Protein AF-K1S046-F1 (afdb_monomer)

pLDDT: mean 81.04, std 13.72, range [31.5, 96.44]

Sequence (302 aa):
MGALSRYSDVVLNLLVAVAISLVVNFSYLLLVLVEQSSEASSSGSSGREQRVWERRDEGRLAVHADGYGYLVYAGGDSVYVPPQNLRWLGLEDGDRIRADIRPSRRSGGHPVLKEVRTRNGEEFDYSRLYNRPSQWTELLLQLLFYLFMSFVLLTILTDSHRRYSMRRYIRSCLWSCVAAVVLYCVAPVTEWHSGRVVLNFMGGRMFDYMLLLKCSFALVVSLLYSRLYVLISQRQLVEVENERLKNENLTTRYNMLVGQINPHFFFNSLNSLAMLVREKHDQKALTYIDQLSYTFRYIIQN

Foldseek 3Di:
DVVVVVVVLLVVLLVVLLVLLCVLCVVVVVVVVVVVVVVVVVVDDDDDDQPFDQDPFKFFWAADPVQWIWGQGPVRAIATEGSCNCVLLVPDHGKTWGFTWAQDPDDPDHIYGDGTQDIPRHGRDCCVSAVAPDSVVVSVLSSVLSSVLSSVLLVLLVVCQVPPDPVSNVVSLVVSVVSLVVSQQQRFDQAPNRSDTDGCVPHPCVDDPSSVVSSVSSSVSSNVVSVVVNVVVVVVVVVVVVVVVVVVVVVVVVVVVVVVVPVVVVVVLVVVLVVCVVVVVVVVSVVSVVVVVVVVVVVVVD

Structure (mmCIF, N/CA/C/O backbone):
data_AF-K1S046-F1
#
_entry.id   AF-K1S046-F1
#
loop_
_atom_site.group_PDB
_atom_site.id
_atom_site.type_symbol
_atom_site.label_atom_id
_atom_site.label_alt_id
_atom_site.label_comp_id
_atom_site.label_asym_id
_atom_site.label_entity_id
_atom_site.label_seq_id
_atom_site.pdbx_PDB_ins_code
_atom_site.Cartn_x
_atom_site.Cartn_y
_atom_site.Cartn_z
_atom_site.occupancy
_atom_site.B_iso_or_equiv
_atom_site.auth_seq_id
_atom_site.auth_comp_id
_atom_site.auth_asym_id
_atom_site.auth_atom_id
_atom_site.pdbx_PDB_model_num
ATOM 1 N N . MET A 1 1 ? -27.726 1.961 9.218 1.00 46.91 1 MET A N 1
ATOM 2 C CA . MET A 1 1 ? -26.371 2.025 9.826 1.00 46.91 1 MET A CA 1
ATOM 3 C C . MET A 1 1 ? -25.278 1.294 9.030 1.00 46.91 1 MET A C 1
ATOM 5 O O . MET A 1 1 ? -24.183 1.828 8.949 1.00 46.91 1 MET A O 1
ATOM 9 N N . GLY A 1 2 ? -25.527 0.143 8.383 1.00 53.38 2 GLY A N 1
ATOM 10 C CA . GLY A 1 2 ? -24.467 -0.612 7.674 1.00 53.38 2 GLY A CA 1
ATOM 11 C C . GLY A 1 2 ? -23.850 0.043 6.420 1.00 53.38 2 GLY A C 1
ATOM 12 O O . GLY A 1 2 ? -22.707 -0.256 6.081 1.00 53.38 2 GLY A O 1
ATOM 13 N N . ALA A 1 3 ? -24.567 0.946 5.738 1.00 52.59 3 ALA A N 1
ATOM 14 C CA . ALA A 1 3 ? -24.038 1.661 4.570 1.00 52.59 3 ALA A CA 1
ATOM 15 C C . ALA A 1 3 ? -23.038 2.766 4.960 1.00 52.59 3 ALA A C 1
ATOM 17 O O . ALA A 1 3 ? -21.976 2.846 4.355 1.00 52.59 3 ALA A O 1
ATOM 18 N N . LEU A 1 4 ? -23.312 3.551 6.013 1.00 58.59 4 LEU A N 1
ATOM 19 C CA . LEU A 1 4 ? -22.388 4.591 6.496 1.00 58.59 4 LEU A CA 1
ATOM 20 C C . LEU A 1 4 ? -21.046 4.013 6.973 1.00 58.59 4 LEU A C 1
ATOM 22 O O . LEU A 1 4 ? -19.999 4.576 6.668 1.00 58.59 4 LEU A O 1
ATOM 26 N N . SER A 1 5 ? -21.061 2.856 7.645 1.00 68.38 5 SER A N 1
ATOM 27 C CA . SER A 1 5 ? -19.826 2.158 8.038 1.00 68.38 5 SER A CA 1
ATOM 28 C C . SER A 1 5 ? -19.007 1.703 6.820 1.00 68.38 5 SER A C 1
ATOM 30 O O . SER A 1 5 ? -17.794 1.873 6.821 1.00 68.38 5 SER A O 1
ATOM 32 N N . ARG A 1 6 ? -19.648 1.216 5.740 1.00 69.44 6 ARG A N 1
ATOM 33 C CA . ARG A 1 6 ? -18.946 0.864 4.484 1.00 69.44 6 ARG A CA 1
ATOM 34 C C . ARG A 1 6 ? -18.198 2.047 3.885 1.00 69.44 6 ARG A C 1
ATOM 36 O O . ARG A 1 6 ? -17.060 1.873 3.470 1.00 69.44 6 ARG A O 1
ATOM 43 N N . TYR A 1 7 ? -18.826 3.217 3.834 1.00 78.00 7 TYR A N 1
ATOM 44 C CA . TYR A 1 7 ? -18.174 4.404 3.287 1.00 78.00 7 TYR A CA 1
ATOM 45 C C . TYR A 1 7 ? -16.990 4.848 4.149 1.00 78.00 7 TYR A C 1
ATOM 47 O O . TYR A 1 7 ? -15.934 5.155 3.605 1.00 78.00 7 TYR A O 1
ATOM 55 N N . SER A 1 8 ? -17.129 4.808 5.478 1.00 82.94 8 SER A N 1
ATOM 56 C CA . SER A 1 8 ? -16.039 5.157 6.395 1.00 82.94 8 SER A CA 1
ATOM 57 C C . SER A 1 8 ? -14.825 4.235 6.237 1.00 82.94 8 SER A C 1
ATOM 59 O O . SER A 1 8 ? -13.707 4.734 6.132 1.00 82.94 8 SER A O 1
ATOM 61 N N . ASP A 1 9 ? -15.041 2.920 6.132 1.00 84.06 9 ASP A N 1
ATOM 62 C CA . ASP A 1 9 ? -13.968 1.937 5.937 1.00 84.06 9 ASP A CA 1
ATOM 63 C C . ASP A 1 9 ? -13.229 2.153 4.603 1.00 84.06 9 ASP A C 1
ATOM 65 O O . ASP A 1 9 ? -12.002 2.111 4.544 1.00 84.06 9 ASP A O 1
ATOM 69 N N . VAL A 1 10 ? -13.971 2.416 3.520 1.00 89.00 10 VAL A N 1
ATOM 70 C CA . VAL A 1 10 ? -13.392 2.642 2.184 1.00 89.00 10 VAL A CA 1
ATOM 71 C C . VAL A 1 10 ? -12.570 3.928 2.146 1.00 89.00 10 VAL A C 1
ATOM 73 O O . VAL A 1 10 ? -11.468 3.927 1.601 1.00 89.00 10 VAL A O 1
ATOM 76 N N . VAL A 1 11 ? -13.075 5.011 2.742 1.00 91.44 11 VAL A N 1
ATOM 77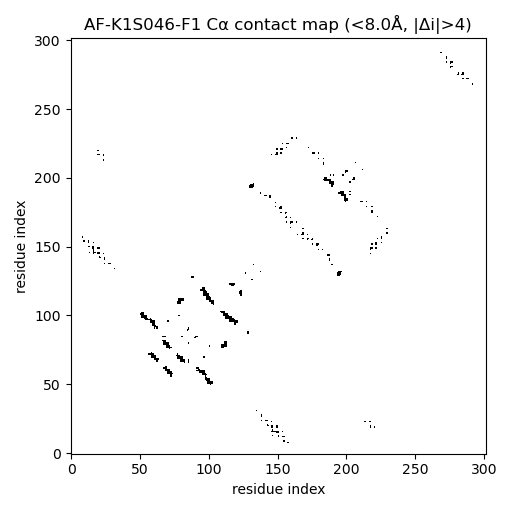 C CA . VAL A 1 11 ? -12.347 6.287 2.830 1.00 91.44 11 VAL A CA 1
ATOM 78 C C . VAL A 1 11 ? -11.075 6.121 3.657 1.00 91.44 11 VAL A C 1
ATOM 80 O O . VAL A 1 11 ? -10.013 6.581 3.245 1.00 91.44 11 VAL A O 1
ATOM 83 N N . LEU A 1 12 ? -11.154 5.417 4.787 1.00 90.94 12 LEU A N 1
ATOM 84 C CA . LEU A 1 12 ? -9.996 5.147 5.631 1.00 90.94 12 LEU A CA 1
ATOM 85 C C . LEU A 1 12 ? -8.941 4.315 4.884 1.00 90.94 12 LEU A C 1
ATOM 87 O O . LEU A 1 12 ? -7.768 4.684 4.868 1.00 90.94 12 LEU A O 1
ATOM 91 N N . ASN A 1 13 ? -9.364 3.254 4.191 1.00 93.12 13 ASN A N 1
ATOM 92 C CA . ASN A 1 13 ? -8.481 2.442 3.356 1.00 93.12 13 ASN A CA 1
ATOM 93 C C . ASN A 1 13 ? -7.831 3.265 2.238 1.00 93.12 13 ASN A C 1
ATOM 95 O O . ASN A 1 13 ? -6.647 3.083 1.964 1.00 93.12 13 ASN A O 1
ATOM 99 N N . LEU A 1 14 ? -8.572 4.183 1.611 1.00 95.00 14 LEU A N 1
ATOM 100 C CA . LEU A 1 14 ? -8.041 5.071 0.578 1.00 95.00 14 LEU A CA 1
ATOM 101 C C . LEU A 1 14 ? -6.971 6.018 1.141 1.00 95.00 14 LEU A C 1
ATOM 103 O O . LEU A 1 14 ? -5.899 6.133 0.555 1.00 95.00 14 LEU A O 1
ATOM 107 N N . LEU A 1 15 ? -7.223 6.653 2.290 1.00 95.06 15 LEU A N 1
ATOM 108 C CA . LEU A 1 15 ? -6.258 7.552 2.934 1.00 95.06 15 LEU A CA 1
ATOM 109 C C . LEU A 1 15 ? -4.969 6.819 3.327 1.00 95.06 15 LEU A C 1
ATOM 111 O O . LEU A 1 15 ? -3.868 7.308 3.074 1.00 95.06 15 LEU A O 1
ATOM 115 N N . VAL A 1 16 ? -5.098 5.622 3.900 1.00 94.75 16 VAL A N 1
ATOM 116 C CA . VAL A 1 16 ? -3.944 4.793 4.272 1.00 94.75 16 VAL A CA 1
ATOM 117 C C . VAL A 1 16 ? -3.199 4.314 3.024 1.00 94.75 16 VAL A C 1
ATOM 119 O O . VAL A 1 16 ? -1.972 4.339 3.003 1.00 94.75 16 VAL A O 1
ATOM 122 N N . ALA A 1 17 ? -3.908 3.947 1.953 1.00 96.19 17 ALA A N 1
ATOM 123 C CA . ALA A 1 17 ? -3.292 3.569 0.683 1.00 96.19 17 ALA A CA 1
ATOM 124 C C . ALA A 1 17 ? -2.497 4.720 0.042 1.00 96.19 17 ALA A C 1
ATOM 126 O O . ALA A 1 17 ? -1.394 4.492 -0.458 1.00 96.19 17 ALA A O 1
ATOM 127 N N . VAL A 1 18 ? -3.016 5.953 0.096 1.00 96.31 18 VAL A N 1
ATOM 128 C CA . VAL A 1 18 ? -2.292 7.160 -0.338 1.00 96.31 18 VAL A CA 1
ATOM 129 C C . VAL A 1 18 ? -1.012 7.336 0.480 1.00 96.31 18 VAL A C 1
ATOM 131 O O . VAL A 1 18 ? 0.059 7.514 -0.099 1.00 96.31 18 VAL A O 1
ATOM 134 N N . ALA A 1 19 ? -1.096 7.220 1.808 1.00 95.31 19 ALA A N 1
ATOM 135 C CA . ALA A 1 19 ? 0.070 7.332 2.681 1.00 95.31 19 ALA A CA 1
ATOM 136 C C . ALA A 1 19 ? 1.134 6.265 2.365 1.00 95.31 19 ALA A C 1
ATOM 138 O O . ALA A 1 19 ? 2.308 6.600 2.214 1.00 95.31 19 ALA A O 1
ATOM 139 N N . ILE A 1 20 ? 0.734 4.998 2.193 1.00 94.75 20 ILE A N 1
ATOM 140 C CA . ILE A 1 20 ? 1.656 3.913 1.823 1.00 94.75 20 ILE A CA 1
ATOM 141 C C . ILE A 1 20 ? 2.318 4.209 0.471 1.00 94.75 20 ILE A C 1
ATOM 143 O O . ILE A 1 20 ? 3.536 4.089 0.357 1.00 94.75 20 ILE A O 1
ATOM 147 N N . SER A 1 21 ? 1.547 4.634 -0.536 1.00 94.50 21 SER A N 1
ATOM 148 C CA . SER A 1 21 ? 2.079 4.942 -1.870 1.00 94.50 21 SER A CA 1
ATOM 149 C C . SER A 1 21 ? 3.127 6.060 -1.848 1.00 94.50 21 SER A C 1
ATOM 151 O O . SER A 1 21 ? 4.181 5.936 -2.479 1.00 94.50 21 SER A O 1
ATOM 153 N N . LEU A 1 22 ? 2.883 7.121 -1.074 1.00 93.56 22 LEU A N 1
ATOM 154 C CA . LEU A 1 22 ? 3.835 8.219 -0.900 1.00 93.56 22 LEU A CA 1
ATOM 155 C C . LEU A 1 22 ? 5.113 7.761 -0.193 1.00 93.56 22 LEU A C 1
ATOM 157 O O . LEU A 1 22 ? 6.207 8.082 -0.648 1.00 93.56 22 LEU A O 1
ATOM 161 N N . VAL A 1 23 ? 4.991 6.977 0.882 1.00 93.25 23 VAL A N 1
ATOM 162 C CA . VAL A 1 23 ? 6.144 6.476 1.648 1.00 93.25 23 VAL A CA 1
ATOM 163 C C . VAL A 1 23 ? 7.006 5.538 0.802 1.00 93.25 23 VAL A C 1
ATOM 165 O O . VAL A 1 23 ? 8.227 5.678 0.773 1.00 93.25 23 VAL A O 1
ATOM 168 N N . VAL A 1 24 ? 6.386 4.616 0.062 1.00 91.75 24 VAL A N 1
ATOM 169 C CA . VAL A 1 24 ? 7.089 3.665 -0.815 1.00 91.75 24 VAL A CA 1
ATOM 170 C C . VAL A 1 24 ? 7.882 4.374 -1.918 1.00 91.75 24 VAL A C 1
ATOM 172 O O . VAL A 1 24 ? 8.949 3.904 -2.321 1.00 91.75 24 VAL A O 1
ATOM 175 N N . ASN A 1 25 ? 7.377 5.506 -2.410 1.00 88.94 25 ASN A N 1
ATOM 176 C CA . ASN A 1 25 ? 8.005 6.276 -3.483 1.00 88.94 25 ASN A CA 1
ATOM 177 C C . ASN A 1 25 ? 8.748 7.522 -2.985 1.00 88.94 25 ASN A C 1
ATOM 179 O O . ASN A 1 25 ? 9.199 8.323 -3.801 1.00 88.94 25 ASN A O 1
ATOM 183 N N . PHE A 1 26 ? 8.931 7.670 -1.670 1.00 86.88 26 PHE A N 1
ATOM 184 C CA . PHE A 1 26 ? 9.510 8.865 -1.059 1.00 86.88 26 PHE A CA 1
ATOM 185 C C . PHE A 1 26 ? 10.925 9.168 -1.562 1.00 86.88 26 PHE A C 1
ATOM 187 O O . PHE A 1 26 ? 11.234 10.310 -1.883 1.00 86.88 26 PHE A O 1
ATOM 194 N N . SER A 1 27 ? 11.779 8.149 -1.695 1.00 76.75 27 SER A N 1
ATOM 195 C CA . SER A 1 27 ? 13.149 8.333 -2.192 1.00 76.75 27 SER A CA 1
ATOM 196 C C . SER A 1 27 ? 13.193 8.846 -3.633 1.00 76.75 27 SER A C 1
ATOM 198 O O . SER A 1 27 ? 14.020 9.694 -3.954 1.00 76.75 27 SER A O 1
ATOM 200 N N . TYR A 1 28 ? 12.287 8.373 -4.491 1.00 77.81 28 TYR A N 1
ATOM 201 C CA . TYR A 1 28 ? 12.196 8.816 -5.883 1.00 77.81 28 TYR A CA 1
ATOM 202 C C . TYR A 1 28 ? 11.562 10.212 -5.978 1.00 77.81 28 TYR A C 1
ATOM 204 O O . TYR A 1 28 ? 12.022 11.042 -6.754 1.00 77.81 28 TYR A O 1
ATOM 212 N N . LEU A 1 29 ? 10.559 10.505 -5.140 1.00 78.69 29 LEU A N 1
ATOM 213 C CA . LEU A 1 29 ? 9.992 11.850 -4.998 1.00 78.69 29 LEU A CA 1
ATOM 214 C C . LEU A 1 29 ? 11.060 12.866 -4.583 1.00 78.69 29 LEU A C 1
ATOM 216 O O . LEU A 1 29 ? 11.144 13.931 -5.185 1.00 78.69 29 LEU A O 1
ATOM 220 N N . LEU A 1 30 ? 11.900 12.530 -3.599 1.00 80.38 30 LEU A N 1
ATOM 221 C CA . LEU A 1 30 ? 13.015 13.384 -3.195 1.00 80.38 30 LEU A CA 1
ATOM 222 C C . LEU A 1 30 ? 14.019 13.586 -4.325 1.00 80.38 30 LEU A C 1
ATOM 224 O O . LEU A 1 30 ? 14.459 14.711 -4.525 1.00 80.38 30 LEU A O 1
ATOM 228 N N . LEU A 1 31 ? 14.369 12.527 -5.059 1.00 78.06 31 LEU A N 1
ATOM 229 C CA . LEU A 1 31 ? 15.304 12.628 -6.177 1.00 78.06 31 LEU A CA 1
ATOM 230 C C . LEU A 1 31 ? 14.791 13.618 -7.225 1.00 78.06 31 LEU A C 1
ATOM 232 O O . LEU A 1 31 ? 15.511 14.541 -7.581 1.00 78.06 31 LEU A O 1
ATOM 236 N N . VAL A 1 32 ? 13.531 13.489 -7.639 1.00 75.06 32 VAL A N 1
ATOM 237 C CA . VAL A 1 32 ? 12.942 14.377 -8.650 1.00 75.06 32 VAL A CA 1
ATOM 238 C C . VAL A 1 32 ? 12.794 15.817 -8.147 1.00 75.06 32 VAL A C 1
ATOM 240 O O . VAL A 1 32 ? 13.050 16.758 -8.894 1.00 75.06 32 VAL A O 1
ATOM 243 N N . LEU A 1 33 ? 12.446 16.014 -6.872 1.00 77.44 33 LEU A N 1
ATOM 244 C CA . LEU A 1 33 ? 12.393 17.350 -6.264 1.00 77.44 33 LEU A CA 1
ATOM 245 C C . LEU A 1 33 ? 13.779 18.005 -6.179 1.00 77.44 33 LEU A C 1
ATOM 247 O O . LEU A 1 33 ? 13.923 19.199 -6.441 1.00 77.44 33 LEU A O 1
ATOM 251 N N . VAL A 1 34 ? 14.804 17.228 -5.817 1.00 77.56 34 VAL A N 1
ATOM 252 C CA . VAL A 1 34 ? 16.191 17.704 -5.767 1.00 77.56 34 VAL A CA 1
ATOM 253 C C . VAL A 1 34 ? 16.693 18.015 -7.172 1.00 77.56 34 VAL A C 1
ATOM 255 O O . VAL A 1 34 ? 17.324 19.052 -7.357 1.00 77.56 34 VAL A O 1
ATOM 258 N N . GLU A 1 35 ? 16.379 17.185 -8.164 1.00 71.12 35 GLU A N 1
ATOM 259 C CA . GLU A 1 35 ? 16.817 17.395 -9.544 1.00 71.12 35 GLU A CA 1
ATOM 260 C C . GLU A 1 35 ? 16.252 18.703 -10.114 1.00 71.12 35 GLU A C 1
ATOM 262 O O . GLU A 1 35 ? 17.024 19.519 -10.615 1.00 71.12 35 GLU A O 1
ATOM 267 N N . GLN A 1 36 ? 14.971 19.009 -9.871 1.00 66.81 36 GLN A N 1
ATOM 268 C CA . GLN A 1 36 ? 14.386 20.318 -10.207 1.00 66.81 36 GLN A CA 1
ATOM 269 C C . GLN A 1 36 ? 15.106 21.497 -9.536 1.00 66.81 36 GLN A C 1
ATOM 271 O O . GLN A 1 36 ? 15.309 22.545 -10.150 1.00 66.81 36 GLN A O 1
ATOM 276 N N . SER A 1 37 ? 15.508 21.344 -8.270 1.00 63.91 37 SER A N 1
ATOM 277 C CA . SER A 1 37 ? 16.275 22.380 -7.564 1.00 63.91 37 SER A CA 1
ATOM 278 C C . SER A 1 37 ? 17.709 2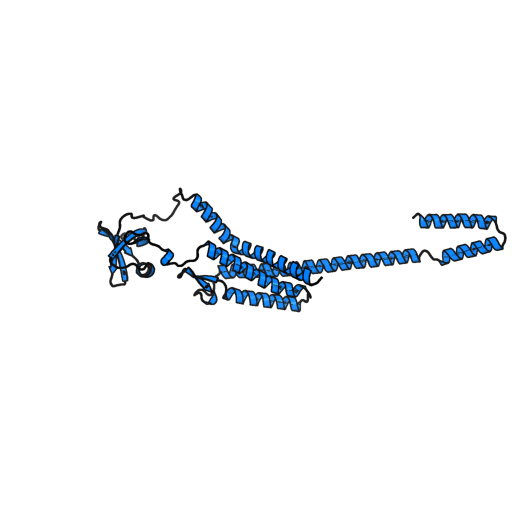2.515 -8.094 1.00 63.91 37 SER A C 1
ATOM 280 O O . SER A 1 37 ? 18.291 23.603 -8.070 1.00 63.91 37 SER A O 1
ATOM 282 N N . SER A 1 38 ? 18.266 21.417 -8.611 1.00 54.22 38 SER A N 1
ATOM 283 C CA . SER A 1 38 ? 19.600 21.371 -9.197 1.00 54.22 38 SER A CA 1
ATOM 284 C C . SER A 1 38 ? 19.631 21.962 -10.603 1.00 54.22 38 SER A C 1
ATOM 286 O O . SER A 1 38 ? 20.542 22.722 -10.889 1.00 54.22 38 SER A O 1
ATOM 288 N N . GLU A 1 39 ? 18.610 21.745 -11.438 1.00 51.38 39 GLU A N 1
ATOM 289 C CA . GLU A 1 39 ? 18.499 22.385 -12.759 1.00 51.38 39 GLU A CA 1
ATOM 290 C C . GLU A 1 39 ? 18.366 23.911 -12.639 1.00 51.38 39 GLU A C 1
ATOM 292 O O . GLU A 1 39 ? 18.944 24.662 -13.425 1.00 51.38 39 GLU A O 1
ATOM 297 N N . ALA A 1 40 ? 17.689 24.389 -11.589 1.00 49.12 40 ALA A N 1
ATOM 298 C CA . ALA A 1 40 ? 17.622 25.814 -11.267 1.00 49.12 40 ALA A CA 1
ATOM 299 C C . ALA A 1 40 ? 18.971 26.404 -10.796 1.00 49.12 40 ALA A C 1
ATOM 301 O O . ALA A 1 40 ? 19.139 27.623 -10.797 1.00 49.12 40 ALA A O 1
ATOM 302 N N . SER A 1 41 ? 19.934 25.564 -10.396 1.00 41.19 41 SER A N 1
ATOM 303 C CA . SER A 1 41 ? 21.270 25.965 -9.919 1.00 41.19 41 SER A CA 1
ATOM 304 C C . SER A 1 41 ? 22.424 25.527 -10.841 1.00 41.19 41 SER A C 1
ATOM 306 O O . SER A 1 41 ? 23.542 26.037 -10.725 1.00 41.19 41 SER A O 1
ATOM 308 N N . SER A 1 42 ? 22.168 24.669 -11.833 1.00 38.28 42 SER A N 1
ATOM 309 C CA . SER A 1 42 ? 23.132 24.178 -12.823 1.00 38.28 42 SER A CA 1
ATOM 310 C C . SER A 1 42 ? 23.343 25.133 -14.000 1.00 38.28 42 SER A C 1
ATOM 312 O O . SER A 1 42 ? 24.077 24.800 -14.928 1.00 38.28 42 SER A O 1
ATOM 314 N N . SER A 1 43 ? 22.807 26.357 -13.942 1.00 39.41 43 SER A N 1
ATOM 315 C CA . SER A 1 43 ? 23.345 27.473 -14.731 1.00 39.41 43 SER A CA 1
ATOM 316 C C . SER A 1 43 ? 24.719 27.944 -14.222 1.00 39.41 43 SER A C 1
ATOM 318 O O . SER A 1 43 ? 25.313 28.845 -14.810 1.00 39.41 43 SER A O 1
ATOM 320 N N . GLY A 1 44 ? 25.266 27.339 -13.158 1.00 38.75 44 GLY A N 1
ATOM 321 C CA . GLY A 1 44 ? 26.641 27.590 -12.736 1.00 38.75 44 GLY A CA 1
ATOM 322 C C . GLY A 1 44 ? 27.150 26.654 -11.644 1.00 38.75 44 GLY A C 1
ATOM 323 O O . GLY A 1 44 ? 27.223 27.057 -10.493 1.00 38.75 44 GLY A O 1
ATOM 324 N N . SER A 1 45 ? 27.568 25.429 -11.976 1.00 31.50 45 SER A N 1
ATOM 325 C CA . SER A 1 45 ? 28.674 24.757 -11.260 1.00 31.50 45 SER A CA 1
ATOM 326 C C . SER A 1 45 ? 29.082 23.435 -11.920 1.00 31.50 45 SER A C 1
ATOM 328 O O . SER A 1 45 ? 28.437 22.399 -11.807 1.00 31.50 45 SER A O 1
ATOM 330 N N . SER A 1 46 ? 30.226 23.476 -12.598 1.00 42.88 46 SER A N 1
ATOM 331 C CA . SER A 1 46 ? 30.954 22.330 -13.135 1.00 42.88 46 SER A CA 1
ATOM 332 C C . SER A 1 46 ? 31.665 21.571 -12.006 1.00 42.88 46 SER A C 1
ATOM 334 O O . SER A 1 46 ? 32.770 21.912 -11.587 1.00 42.88 46 SER A O 1
ATOM 336 N N . GLY A 1 47 ? 31.027 20.521 -11.491 1.00 36.00 47 GLY A N 1
ATOM 337 C CA . GLY A 1 47 ? 31.532 19.753 -10.355 1.00 36.00 47 GLY A CA 1
ATOM 338 C C . GLY A 1 47 ? 31.679 18.258 -10.626 1.00 36.00 47 GLY A C 1
ATOM 339 O O . GLY A 1 47 ? 30.815 17.484 -10.241 1.00 36.00 47 GLY A O 1
ATOM 340 N N . ARG A 1 48 ? 32.855 17.852 -11.133 1.00 37.03 48 ARG A N 1
ATOM 341 C CA . ARG A 1 48 ? 33.470 16.522 -10.903 1.00 37.03 48 ARG A CA 1
ATOM 342 C C . ARG A 1 48 ? 32.992 15.335 -11.762 1.00 37.03 48 ARG A C 1
ATOM 344 O O . ARG A 1 48 ? 32.817 14.235 -11.250 1.00 37.03 48 ARG A O 1
ATOM 351 N N . GLU A 1 49 ? 32.958 15.494 -13.085 1.00 40.84 49 GLU A N 1
ATOM 352 C CA . GLU A 1 49 ? 33.005 14.350 -14.011 1.00 40.84 49 GLU A CA 1
ATOM 353 C C . GLU A 1 49 ? 34.435 14.084 -14.509 1.00 40.84 49 GLU A C 1
ATOM 355 O O . GLU A 1 49 ? 35.207 15.002 -14.786 1.00 40.84 49 GLU A O 1
ATOM 360 N N . GLN A 1 50 ? 34.807 12.805 -14.615 1.00 45.78 50 GLN A N 1
ATOM 361 C CA . GLN A 1 50 ? 36.025 12.339 -15.290 1.00 45.78 50 GLN A CA 1
ATOM 362 C C . GLN A 1 50 ? 36.198 13.073 -16.622 1.00 45.78 50 GLN A C 1
ATOM 364 O O . GLN A 1 50 ? 35.391 12.812 -17.501 1.00 45.78 50 GLN A O 1
ATOM 369 N N . ARG A 1 51 ? 37.221 13.940 -16.747 1.00 49.41 51 ARG A N 1
ATOM 370 C CA . ARG A 1 51 ? 37.541 14.802 -17.909 1.00 49.41 51 ARG A CA 1
ATOM 371 C C . ARG A 1 51 ? 36.973 14.264 -19.229 1.00 49.41 51 ARG A C 1
ATOM 373 O O . ARG A 1 51 ? 37.654 13.551 -19.963 1.00 49.41 51 ARG A O 1
ATOM 380 N N . VAL A 1 52 ? 35.715 14.596 -19.490 1.00 56.50 52 VAL A N 1
ATOM 381 C CA . VAL A 1 52 ? 35.087 14.439 -20.791 1.00 56.50 52 VAL A CA 1
ATOM 382 C C . VAL A 1 52 ? 35.623 15.604 -21.587 1.00 56.50 52 VAL A C 1
ATOM 384 O O . VAL A 1 52 ? 35.530 16.749 -21.142 1.00 56.50 52 VAL A O 1
ATOM 387 N N . TRP A 1 53 ? 36.284 15.315 -22.696 1.00 60.41 53 TRP A N 1
ATOM 388 C CA . TRP A 1 53 ? 36.710 16.379 -23.587 1.00 60.41 53 TRP A CA 1
ATOM 389 C C . TRP A 1 53 ? 35.574 16.607 -24.567 1.00 60.41 53 TRP A C 1
ATOM 391 O O . TRP A 1 53 ? 35.283 15.743 -25.395 1.00 60.41 53 TRP A O 1
ATOM 401 N N . GLU A 1 54 ? 34.917 17.754 -24.423 1.00 63.69 54 GLU A N 1
ATOM 402 C CA . GLU A 1 54 ? 34.004 18.259 -25.437 1.00 63.69 54 GLU A CA 1
ATOM 403 C C . GLU A 1 54 ? 34.855 18.639 -26.650 1.00 63.69 54 GLU A C 1
ATOM 405 O O . GLU A 1 54 ? 35.612 19.616 -26.626 1.00 63.69 54 GLU A O 1
ATOM 410 N N . ARG A 1 55 ? 34.791 17.825 -27.705 1.00 67.94 55 ARG A N 1
ATOM 411 C CA . ARG A 1 55 ? 35.472 18.142 -28.957 1.00 67.94 55 ARG A CA 1
ATOM 412 C C . ARG A 1 55 ? 34.491 18.886 -29.850 1.00 67.94 55 ARG A C 1
ATOM 414 O O . ARG A 1 55 ? 33.487 18.331 -30.284 1.00 67.94 55 ARG A O 1
ATOM 421 N N . ARG A 1 56 ? 34.792 20.159 -30.113 1.00 66.25 56 ARG A N 1
ATOM 422 C CA . ARG A 1 56 ? 33.955 21.041 -30.945 1.00 66.25 56 ARG A CA 1
ATOM 423 C C . ARG A 1 56 ? 34.051 20.731 -32.440 1.00 66.25 56 ARG A C 1
ATOM 425 O O . ARG A 1 56 ? 33.182 21.145 -33.203 1.00 66.25 56 ARG A O 1
ATOM 432 N N . ASP A 1 57 ? 35.073 19.985 -32.838 1.00 78.12 57 ASP A N 1
ATOM 433 C CA . ASP A 1 57 ? 35.307 19.605 -34.226 1.00 78.12 57 ASP A CA 1
ATOM 434 C C . ASP A 1 57 ? 34.363 18.478 -34.663 1.00 78.12 57 ASP A C 1
ATOM 436 O O . ASP A 1 57 ? 33.998 17.604 -33.873 1.00 78.12 57 ASP A O 1
ATOM 440 N N . GLU A 1 58 ? 33.984 18.482 -35.938 1.00 83.06 58 GLU A N 1
ATOM 441 C CA . GLU A 1 58 ? 33.179 17.420 -36.543 1.00 83.06 58 GLU A CA 1
ATOM 442 C C . GLU A 1 58 ? 34.087 16.309 -37.075 1.00 83.06 58 GLU A C 1
ATOM 444 O O . GLU A 1 58 ? 35.018 16.556 -37.845 1.00 83.06 58 GLU A O 1
ATOM 449 N N . GLY A 1 59 ? 33.819 15.076 -36.649 1.00 87.19 59 GLY A N 1
ATOM 450 C CA . GLY A 1 59 ? 34.473 13.881 -37.172 1.00 87.19 59 GLY A CA 1
ATOM 451 C C . GLY A 1 59 ? 33.595 13.224 -38.227 1.00 87.19 59 GLY A C 1
ATOM 452 O O . GLY A 1 59 ? 32.372 13.192 -38.083 1.00 87.19 59 GLY A O 1
ATOM 453 N N . ARG A 1 60 ? 34.202 12.674 -39.279 1.00 91.38 60 ARG A N 1
ATOM 454 C CA . ARG A 1 60 ? 33.488 11.833 -40.244 1.00 91.38 60 ARG A CA 1
ATOM 455 C C . ARG A 1 60 ? 33.571 10.382 -39.799 1.00 91.38 60 ARG A C 1
ATOM 457 O O . ARG A 1 60 ? 34.666 9.874 -39.559 1.00 91.38 60 ARG A O 1
ATOM 464 N N . LEU A 1 61 ? 32.424 9.729 -39.671 1.00 91.69 61 LEU A N 1
ATOM 465 C CA . LEU A 1 61 ? 32.353 8.330 -39.289 1.00 91.69 61 LEU A CA 1
ATOM 466 C C . LEU A 1 61 ? 32.782 7.440 -40.455 1.00 91.69 61 LEU A C 1
ATOM 468 O O . LEU A 1 61 ? 32.233 7.547 -41.546 1.00 91.69 61 LEU A O 1
ATOM 472 N N . ALA A 1 62 ? 33.758 6.575 -40.200 1.00 91.25 62 ALA A N 1
ATOM 473 C CA . ALA A 1 62 ? 34.188 5.507 -41.088 1.00 91.25 62 ALA A CA 1
ATOM 474 C C . ALA A 1 62 ? 33.899 4.160 -40.413 1.00 91.25 62 ALA A C 1
ATOM 476 O O . ALA A 1 62 ? 34.450 3.872 -39.345 1.00 91.25 62 ALA A O 1
ATOM 477 N N . VAL A 1 63 ? 33.027 3.344 -40.999 1.00 89.94 63 VAL A N 1
ATOM 478 C CA . VAL A 1 63 ? 32.642 2.028 -40.475 1.00 89.94 63 VAL A CA 1
ATOM 479 C C . VAL A 1 63 ? 33.493 0.946 -41.138 1.00 89.94 63 VAL A C 1
ATOM 481 O O . VAL A 1 63 ? 33.559 0.830 -42.357 1.00 89.94 63 VAL A O 1
ATOM 484 N N . HIS A 1 64 ? 34.168 0.140 -40.323 1.00 90.00 64 HIS A N 1
ATOM 485 C CA . HIS A 1 64 ? 34.973 -0.989 -40.775 1.00 90.00 64 HIS A CA 1
ATOM 486 C C . HIS A 1 64 ? 34.091 -2.198 -41.112 1.00 90.00 64 HIS A C 1
ATOM 488 O O . HIS A 1 64 ? 33.033 -2.389 -40.511 1.00 90.00 64 HIS A O 1
ATOM 494 N N . ALA A 1 65 ? 34.561 -3.069 -42.011 1.00 83.25 65 ALA A N 1
ATOM 495 C CA . ALA A 1 65 ? 33.841 -4.278 -42.431 1.00 83.25 65 ALA A CA 1
ATOM 496 C C . ALA A 1 65 ? 33.484 -5.218 -41.259 1.00 83.25 65 ALA A C 1
ATOM 498 O O . ALA A 1 65 ? 32.452 -5.883 -41.283 1.00 83.25 65 ALA A O 1
ATOM 499 N N . ASP A 1 66 ? 34.290 -5.204 -40.195 1.00 81.44 66 ASP A N 1
ATOM 500 C CA . ASP A 1 66 ? 34.070 -5.991 -38.971 1.00 81.44 66 ASP A CA 1
ATOM 501 C C . ASP A 1 66 ? 33.003 -5.387 -38.031 1.00 81.44 66 ASP A C 1
ATOM 503 O O . ASP A 1 66 ? 32.722 -5.917 -36.954 1.00 81.44 66 ASP A O 1
ATOM 507 N N . GLY A 1 67 ? 32.395 -4.261 -38.417 1.00 80.31 67 GLY A N 1
ATOM 508 C CA . GLY A 1 67 ? 31.249 -3.654 -37.745 1.00 80.31 67 GLY A CA 1
ATOM 509 C C . GLY A 1 67 ? 31.575 -2.665 -36.626 1.00 80.31 67 GLY A C 1
ATOM 510 O O . GLY A 1 67 ? 30.639 -2.176 -35.997 1.00 80.31 67 GLY A O 1
ATOM 511 N N . TYR A 1 68 ? 32.850 -2.364 -36.359 1.00 87.69 68 TYR A N 1
ATOM 512 C CA . TYR A 1 68 ? 33.278 -1.227 -35.527 1.00 87.69 68 TYR A CA 1
ATOM 513 C C . TYR A 1 68 ? 33.542 0.013 -36.391 1.00 87.69 68 TYR A C 1
ATOM 515 O O . TYR A 1 68 ? 33.682 -0.106 -37.603 1.00 87.69 68 TYR A O 1
ATOM 523 N N . GLY A 1 69 ? 33.639 1.202 -35.792 1.00 90.38 69 GLY A N 1
ATOM 524 C CA . GLY A 1 69 ? 33.857 2.440 -36.545 1.00 90.38 69 GLY A CA 1
ATOM 525 C C . GLY A 1 69 ? 34.904 3.350 -35.925 1.00 90.38 69 GLY A C 1
ATOM 526 O O 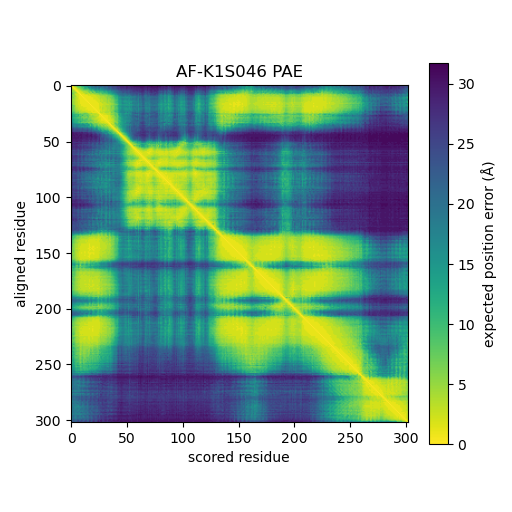. GLY A 1 69 ? 35.274 3.198 -34.762 1.00 90.38 69 GLY A O 1
ATOM 527 N N . TYR A 1 70 ? 35.366 4.320 -36.704 1.00 91.25 70 TYR A N 1
ATOM 528 C CA . TYR A 1 70 ? 36.226 5.400 -36.243 1.00 91.25 70 TYR A CA 1
ATOM 529 C C . TYR A 1 70 ? 35.678 6.742 -36.715 1.00 91.25 70 TYR A C 1
ATOM 531 O O . TYR A 1 70 ? 35.347 6.904 -37.885 1.00 91.25 70 TYR A O 1
ATOM 539 N N . LEU A 1 71 ? 35.615 7.723 -35.817 1.00 89.88 71 LEU A N 1
ATOM 540 C CA . LEU A 1 71 ? 35.433 9.119 -36.206 1.00 89.88 71 LEU A CA 1
ATOM 541 C C . LEU A 1 71 ? 36.792 9.682 -36.586 1.00 89.88 71 LEU A C 1
ATOM 543 O O . LEU A 1 71 ? 37.658 9.817 -35.722 1.00 89.88 71 LEU A O 1
ATOM 547 N N . VAL A 1 72 ? 36.970 9.988 -37.865 1.00 89.62 72 VAL A N 1
ATOM 548 C CA . VAL A 1 72 ? 38.199 10.558 -38.414 1.00 89.62 72 VAL A CA 1
ATOM 549 C C . VAL A 1 72 ? 38.031 12.069 -38.506 1.00 89.62 72 VAL A C 1
ATOM 551 O O . VAL A 1 72 ? 37.086 12.565 -39.121 1.00 89.62 72 VAL A O 1
ATOM 554 N N . TYR A 1 73 ? 38.944 12.804 -37.880 1.00 87.31 73 TYR A N 1
ATOM 555 C CA . TYR A 1 73 ? 38.946 14.265 -37.875 1.00 87.31 73 TYR A CA 1
ATOM 556 C C . TYR A 1 73 ? 39.948 14.802 -38.899 1.00 87.31 73 TYR A C 1
ATOM 558 O O . TYR A 1 73 ? 40.927 14.137 -39.236 1.00 87.31 73 TYR A O 1
ATOM 566 N N . ALA A 1 74 ? 39.745 16.040 -39.359 1.00 78.88 74 ALA A N 1
ATOM 567 C CA . ALA A 1 74 ? 40.627 16.684 -40.339 1.00 78.88 74 ALA A CA 1
ATOM 568 C C . ALA A 1 74 ? 42.101 16.769 -39.883 1.00 78.88 74 ALA A C 1
ATOM 570 O O . ALA A 1 74 ? 42.999 16.809 -40.717 1.00 78.88 74 ALA A O 1
ATOM 571 N N . GLY A 1 75 ? 42.354 16.749 -38.568 1.00 75.00 75 GLY A N 1
ATOM 572 C CA . GLY A 1 75 ? 43.697 16.733 -37.976 1.00 75.00 75 GLY A CA 1
ATOM 573 C C . GLY A 1 75 ? 44.391 15.364 -37.939 1.00 75.00 75 GLY A C 1
ATOM 574 O O . GLY A 1 75 ? 45.461 15.264 -37.353 1.00 75.00 75 GLY A O 1
ATOM 575 N N . GLY A 1 76 ? 43.796 14.307 -38.506 1.00 74.00 76 GLY A N 1
ATOM 576 C CA . GLY A 1 76 ? 44.361 12.947 -38.505 1.00 74.00 76 GLY A CA 1
ATOM 577 C C . GLY A 1 76 ? 44.090 12.139 -37.230 1.00 74.00 76 GLY A C 1
ATOM 578 O O . GLY A 1 76 ? 44.369 10.941 -37.184 1.00 74.00 76 GLY A O 1
ATOM 579 N N . ASP A 1 77 ? 43.492 12.758 -36.214 1.00 83.06 77 ASP A N 1
ATOM 580 C CA . ASP A 1 77 ? 43.041 12.062 -35.014 1.00 83.06 77 ASP A CA 1
ATOM 581 C C . ASP A 1 77 ? 41.837 11.168 -35.307 1.00 83.06 77 ASP A C 1
ATOM 583 O O . ASP A 1 77 ? 40.944 11.518 -36.084 1.00 83.06 77 ASP A O 1
ATOM 587 N N . SER A 1 78 ? 41.779 10.032 -34.613 1.00 86.69 78 SER A N 1
ATOM 588 C CA . SER A 1 78 ? 40.671 9.086 -34.703 1.00 86.69 78 SER A CA 1
ATOM 589 C C . SER A 1 78 ? 40.117 8.733 -33.329 1.00 86.69 78 SER A C 1
ATOM 591 O O . SER A 1 78 ? 40.862 8.486 -32.378 1.00 86.69 78 SER A O 1
ATOM 593 N N . VAL A 1 79 ? 38.790 8.698 -33.230 1.00 88.19 79 VAL A N 1
ATOM 594 C CA . VAL A 1 79 ? 38.066 8.257 -32.032 1.00 88.19 79 VAL A CA 1
ATOM 595 C C . VAL A 1 79 ? 37.394 6.937 -32.348 1.00 88.19 79 VAL A C 1
ATOM 597 O O . VAL A 1 79 ? 36.646 6.833 -33.316 1.00 88.19 79 VAL A O 1
ATOM 600 N N . TYR A 1 80 ? 37.650 5.928 -31.528 1.00 89.25 80 TYR A N 1
ATOM 601 C CA . TYR A 1 80 ? 37.044 4.617 -31.677 1.00 89.25 80 TYR A CA 1
ATOM 602 C C . TYR A 1 80 ? 35.555 4.654 -31.314 1.00 89.25 80 TYR A C 1
ATOM 604 O O . TYR A 1 80 ? 35.165 5.126 -30.240 1.00 89.25 80 TYR A O 1
ATOM 612 N N . VAL A 1 81 ? 34.733 4.105 -32.204 1.00 88.94 81 VAL A N 1
ATOM 613 C CA . VAL A 1 81 ? 33.294 3.921 -32.038 1.00 88.94 81 VAL A CA 1
ATOM 614 C C . VAL A 1 81 ? 33.007 2.423 -31.918 1.00 88.94 81 VAL A C 1
ATOM 616 O O . VAL A 1 81 ? 33.163 1.677 -32.890 1.00 88.94 81 VAL A O 1
ATOM 619 N N . PRO A 1 82 ? 32.571 1.951 -30.738 1.00 86.31 82 PRO A N 1
ATOM 620 C CA . PRO A 1 82 ? 32.225 0.552 -30.553 1.00 86.31 82 PRO A CA 1
ATOM 621 C C . PRO A 1 82 ? 31.093 0.098 -31.494 1.00 86.31 82 PRO A C 1
ATOM 623 O O . PRO A 1 82 ? 30.158 0.864 -31.741 1.00 86.31 82 PRO A O 1
ATOM 626 N N . PRO A 1 83 ? 31.095 -1.174 -31.932 1.00 82.94 83 PRO A N 1
ATOM 627 C CA . PRO A 1 83 ? 30.061 -1.734 -32.811 1.00 82.94 83 PRO A CA 1
ATOM 628 C C . PRO A 1 83 ? 28.649 -1.648 -32.214 1.00 82.94 83 PRO A C 1
ATOM 630 O O . PRO A 1 83 ? 27.665 -1.511 -32.936 1.00 82.94 83 PRO A O 1
ATOM 633 N N . GLN A 1 84 ? 28.534 -1.706 -30.883 1.00 77.69 84 GLN A N 1
ATOM 634 C CA . GLN A 1 84 ? 27.258 -1.533 -30.186 1.00 77.69 84 GLN A CA 1
ATOM 635 C C . GLN A 1 84 ? 26.697 -0.124 -30.383 1.00 77.69 84 GLN A C 1
ATOM 637 O O . GLN A 1 84 ? 25.519 0.009 -30.692 1.00 77.69 84 GLN A O 1
ATOM 642 N N . ASN A 1 85 ? 27.540 0.906 -30.280 1.00 79.62 85 ASN A N 1
ATOM 643 C CA . ASN A 1 85 ? 27.128 2.297 -30.447 1.00 79.62 85 ASN A CA 1
ATOM 644 C C . ASN A 1 85 ? 26.682 2.570 -31.883 1.00 79.62 85 ASN A C 1
ATOM 646 O O . ASN A 1 85 ? 25.672 3.234 -32.062 1.00 79.62 85 ASN A O 1
ATOM 650 N N . LEU A 1 86 ? 27.372 2.015 -32.887 1.00 82.25 86 LEU A N 1
ATOM 651 C CA . LEU A 1 86 ? 26.961 2.124 -34.294 1.00 82.25 86 LEU A CA 1
ATOM 652 C C . LEU A 1 86 ? 25.537 1.600 -34.513 1.00 82.25 86 LEU A C 1
ATOM 654 O O . LEU A 1 86 ? 24.695 2.294 -35.074 1.00 82.25 86 LEU A O 1
ATOM 658 N N . ARG A 1 87 ? 25.255 0.393 -34.006 1.00 78.50 87 ARG A N 1
ATOM 659 C CA . ARG A 1 87 ? 23.938 -0.246 -34.140 1.00 78.50 87 ARG A CA 1
ATOM 660 C C . ARG A 1 87 ? 22.866 0.466 -33.331 1.00 78.50 87 ARG A C 1
ATOM 662 O O . ARG A 1 87 ? 21.759 0.648 -33.818 1.00 78.50 87 ARG A O 1
ATOM 669 N N . TRP A 1 88 ? 23.183 0.822 -32.088 1.00 70.81 88 TRP A N 1
ATOM 670 C CA . TRP A 1 88 ? 22.213 1.411 -31.173 1.00 70.81 88 TRP A CA 1
ATOM 671 C C . TRP A 1 88 ? 21.870 2.823 -31.582 1.00 70.81 88 TRP A C 1
ATOM 673 O O . TRP A 1 88 ? 20.702 3.131 -31.604 1.00 70.81 88 TRP A O 1
ATOM 683 N N . LEU A 1 89 ? 22.843 3.653 -31.947 1.00 80.44 89 LEU A N 1
ATOM 684 C CA . LEU A 1 89 ? 22.616 5.049 -32.325 1.00 80.44 89 LEU A CA 1
ATOM 685 C C . LEU A 1 89 ? 22.202 5.203 -33.802 1.00 80.44 89 LEU A C 1
ATOM 687 O O . LEU A 1 89 ? 21.985 6.325 -34.255 1.00 80.44 89 LEU A O 1
ATOM 691 N N . GLY A 1 90 ? 22.101 4.097 -34.551 1.00 80.88 90 GLY A N 1
ATOM 692 C CA . GLY A 1 90 ? 21.740 4.098 -35.971 1.00 80.88 90 GLY A CA 1
ATOM 693 C C . GLY A 1 90 ? 22.686 4.948 -36.819 1.00 80.88 90 GLY A C 1
ATOM 694 O O . GLY A 1 90 ? 22.220 5.704 -37.673 1.00 80.88 90 GLY A O 1
ATOM 695 N N . LEU A 1 91 ? 23.987 4.895 -36.517 1.00 86.00 91 LEU A N 1
ATOM 696 C CA . LEU A 1 91 ? 25.010 5.677 -37.211 1.00 86.00 91 LEU A CA 1
ATOM 697 C C . LEU A 1 91 ? 25.468 4.936 -38.465 1.00 86.00 91 LEU A C 1
ATOM 699 O O . LEU A 1 91 ? 25.730 3.733 -38.419 1.00 86.00 91 LEU A O 1
ATOM 703 N N . GLU A 1 92 ? 25.604 5.672 -39.559 1.00 87.12 92 GLU A N 1
ATOM 704 C CA . GLU A 1 92 ? 25.957 5.144 -40.872 1.00 87.12 92 GLU A CA 1
ATOM 705 C C . GLU A 1 92 ? 27.331 5.637 -41.326 1.00 87.12 92 GLU A C 1
ATOM 707 O O . GLU A 1 92 ? 27.841 6.671 -40.883 1.00 87.12 92 GLU A O 1
ATOM 712 N N . ASP A 1 93 ? 27.947 4.872 -42.227 1.00 89.19 93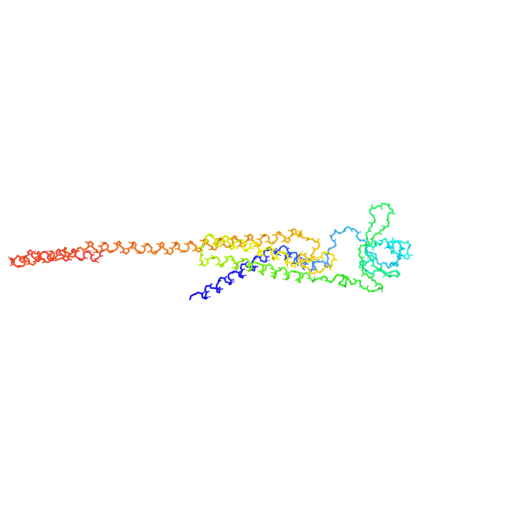 ASP A N 1
ATOM 713 C CA . ASP A 1 93 ? 29.214 5.265 -42.830 1.00 89.19 93 ASP A CA 1
ATOM 714 C C . ASP A 1 93 ? 29.075 6.616 -43.547 1.00 89.19 93 ASP A C 1
ATOM 716 O O . ASP A 1 93 ? 28.160 6.838 -44.339 1.00 89.19 93 ASP A O 1
ATOM 720 N N . GLY A 1 94 ? 29.982 7.542 -43.248 1.00 86.69 94 GLY A N 1
ATOM 721 C CA . GLY A 1 94 ? 29.977 8.894 -43.791 1.00 86.69 94 GLY A CA 1
ATOM 722 C C . GLY A 1 94 ? 29.228 9.945 -42.968 1.00 86.69 94 GLY A C 1
ATOM 723 O O . GLY A 1 94 ? 29.348 11.123 -43.319 1.00 86.69 94 GLY A O 1
ATOM 724 N N . ASP A 1 95 ? 28.538 9.579 -41.879 1.00 89.44 95 ASP A N 1
ATOM 725 C CA . ASP A 1 95 ? 27.896 10.543 -40.975 1.00 89.44 95 ASP A CA 1
ATOM 726 C C . ASP A 1 95 ? 28.909 11.551 -40.400 1.00 89.44 95 ASP A C 1
ATOM 728 O O . ASP A 1 95 ? 30.012 11.191 -39.977 1.00 89.44 95 ASP A O 1
ATOM 732 N N . ARG A 1 96 ? 28.525 12.831 -40.343 1.00 89.38 96 ARG A N 1
ATOM 733 C CA . ARG A 1 96 ? 29.297 13.893 -39.676 1.00 89.38 96 ARG A CA 1
ATOM 734 C C . ARG A 1 96 ? 28.825 14.027 -38.241 1.00 89.38 96 ARG A C 1
ATOM 736 O O . ARG A 1 96 ? 27.665 14.352 -38.009 1.00 89.38 96 ARG A O 1
ATOM 743 N N . ILE A 1 97 ? 29.703 13.770 -37.283 1.00 89.06 97 ILE A N 1
ATOM 744 C CA . ILE A 1 97 ? 29.323 13.628 -35.880 1.00 89.06 97 ILE A CA 1
ATOM 745 C C . ILE A 1 97 ? 30.183 14.539 -35.011 1.00 89.06 97 ILE A C 1
ATOM 747 O O . ILE A 1 97 ? 31.416 14.461 -35.035 1.00 89.06 97 ILE A O 1
ATOM 751 N N . ARG A 1 98 ? 29.527 15.369 -34.195 1.00 87.75 98 ARG A N 1
ATOM 752 C CA . ARG A 1 98 ? 30.163 16.031 -33.051 1.00 87.75 98 ARG A CA 1
ATOM 753 C C . ARG A 1 98 ? 29.854 15.226 -31.804 1.00 87.75 98 ARG A C 1
ATOM 755 O O . ARG A 1 98 ? 28.698 14.881 -31.560 1.00 87.75 98 ARG A O 1
ATOM 762 N N . ALA A 1 99 ? 30.879 14.917 -31.025 1.00 84.44 99 ALA A N 1
ATOM 763 C CA . ALA A 1 99 ? 30.738 14.003 -29.912 1.00 84.44 99 ALA A CA 1
ATOM 764 C C . ALA A 1 99 ? 31.658 14.335 -28.744 1.00 84.44 99 ALA A C 1
ATOM 766 O O . ALA A 1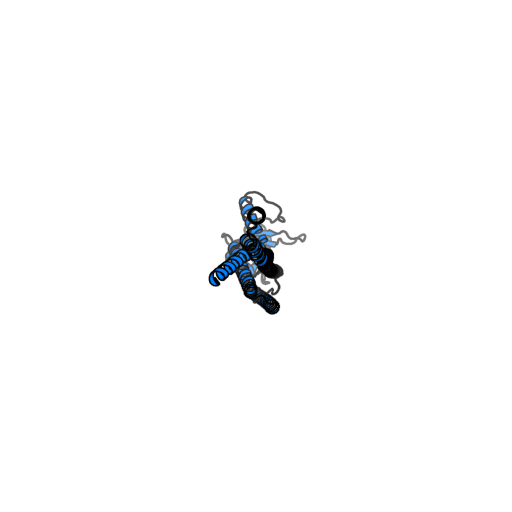 99 ? 32.776 14.822 -28.916 1.00 84.44 99 ALA A O 1
ATOM 767 N 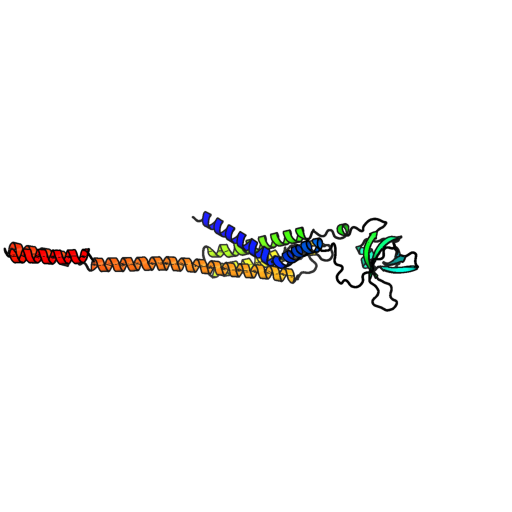N . ASP A 1 100 ? 31.187 13.965 -27.563 1.00 83.44 100 ASP A N 1
ATOM 768 C CA . ASP A 1 100 ? 31.960 13.952 -26.340 1.00 83.44 100 ASP A CA 1
ATOM 769 C C . ASP A 1 100 ? 32.788 12.676 -26.273 1.00 83.44 100 ASP A C 1
ATOM 771 O O . ASP A 1 100 ? 32.322 11.566 -26.564 1.00 83.44 100 ASP A O 1
ATOM 775 N N . ILE A 1 101 ? 34.044 12.835 -25.870 1.00 84.81 101 ILE A N 1
ATOM 776 C CA . ILE A 1 101 ? 35.038 11.778 -25.981 1.00 84.81 101 ILE A CA 1
ATOM 777 C C . ILE A 1 101 ? 35.616 11.461 -24.607 1.00 84.81 101 ILE A C 1
ATOM 779 O O . ILE A 1 101 ? 35.899 12.348 -23.795 1.00 84.81 101 ILE A O 1
ATOM 783 N N . ARG A 1 102 ? 35.833 10.166 -24.357 1.00 82.75 102 ARG A N 1
ATOM 784 C CA . ARG A 1 102 ? 36.558 9.681 -23.184 1.00 82.75 102 ARG A CA 1
ATOM 785 C C . ARG A 1 102 ? 37.984 9.273 -23.584 1.00 82.75 102 ARG A C 1
ATOM 787 O O . ARG A 1 102 ? 38.141 8.461 -24.499 1.00 82.75 102 ARG A O 1
ATOM 794 N N . PRO A 1 103 ? 39.028 9.772 -22.897 1.00 79.06 103 PRO A N 1
ATOM 795 C CA . PRO A 1 103 ? 40.397 9.351 -23.172 1.00 79.06 103 PRO A CA 1
ATOM 796 C C . PRO A 1 103 ? 40.585 7.858 -22.866 1.00 79.06 103 PRO A C 1
ATOM 798 O O . PRO A 1 103 ? 39.979 7.313 -21.937 1.00 79.06 103 PRO A O 1
ATOM 801 N N . SER A 1 104 ? 41.440 7.190 -23.643 1.00 76.81 104 SER A N 1
ATOM 802 C CA . SER A 1 104 ? 41.802 5.794 -23.393 1.00 76.81 104 SER A CA 1
ATOM 803 C C . SER A 1 104 ? 42.505 5.645 -22.042 1.00 76.81 104 SER A C 1
ATOM 805 O O . SER A 1 104 ? 43.364 6.443 -21.674 1.00 76.81 104 SER A O 1
ATOM 807 N N . ARG A 1 105 ? 42.181 4.569 -21.314 1.00 70.69 105 ARG A N 1
ATOM 808 C CA . ARG A 1 105 ? 42.875 4.186 -20.070 1.00 70.69 105 ARG A CA 1
ATOM 809 C C . ARG A 1 105 ? 44.250 3.557 -20.317 1.00 70.69 105 ARG A C 1
ATOM 811 O O . ARG A 1 105 ? 45.034 3.443 -19.382 1.00 70.69 105 ARG A O 1
ATOM 818 N N . ARG A 1 106 ? 44.527 3.111 -21.546 1.00 71.75 106 ARG A N 1
ATOM 819 C CA . ARG A 1 106 ? 45.812 2.523 -21.949 1.00 71.75 106 ARG A CA 1
ATOM 820 C C . ARG A 1 106 ? 46.677 3.591 -22.611 1.00 71.75 106 ARG A C 1
ATOM 822 O O . ARG A 1 106 ? 46.181 4.300 -23.489 1.00 71.75 106 ARG A O 1
ATOM 829 N N . SER A 1 107 ? 47.951 3.661 -22.219 1.00 67.25 107 SER A N 1
ATOM 830 C CA . SER A 1 107 ? 48.954 4.517 -22.868 1.00 67.25 107 SER A CA 1
ATOM 831 C C . SER A 1 107 ? 49.009 4.199 -24.369 1.00 67.25 107 SER A C 1
ATOM 833 O O . SER A 1 107 ? 49.195 3.040 -24.732 1.00 67.25 107 SER A O 1
ATOM 835 N N . GLY A 1 108 ? 48.764 5.199 -25.222 1.00 68.31 108 GLY A N 1
ATOM 836 C CA . GLY A 1 108 ? 48.734 5.054 -26.686 1.00 68.31 108 GLY A CA 1
ATOM 837 C C . GLY A 1 108 ? 47.437 4.492 -27.291 1.00 68.31 108 GLY A C 1
ATOM 838 O O . GLY A 1 108 ? 47.394 4.246 -28.489 1.00 68.31 108 GLY A O 1
ATOM 839 N N . GLY A 1 109 ? 46.379 4.269 -26.503 1.00 75.12 109 GLY A N 1
ATOM 840 C CA . GLY A 1 109 ? 45.094 3.807 -27.044 1.00 75.12 109 GLY A CA 1
ATOM 841 C C . GLY A 1 109 ? 44.245 4.939 -27.633 1.00 75.12 109 GLY A C 1
ATOM 842 O O . GLY A 1 109 ? 44.256 6.057 -27.116 1.00 75.12 109 GLY A O 1
ATOM 843 N N . HIS A 1 110 ? 43.456 4.628 -28.665 1.00 80.69 110 HIS A N 1
ATOM 844 C CA . HIS A 1 110 ? 42.516 5.585 -29.249 1.00 80.69 110 HIS A CA 1
ATOM 845 C C . HIS A 1 110 ? 41.453 6.006 -28.229 1.00 80.69 110 HIS A C 1
ATOM 847 O O . HIS A 1 110 ? 40.927 5.160 -27.495 1.00 80.69 110 HIS A O 1
ATOM 853 N N . PRO A 1 111 ? 41.111 7.298 -28.172 1.00 84.56 111 PRO A N 1
ATOM 854 C CA . PRO A 1 111 ? 40.006 7.755 -27.353 1.00 84.56 111 PRO A CA 1
ATOM 855 C C . PRO A 1 111 ? 38.679 7.161 -27.858 1.00 84.56 111 PRO A C 1
ATOM 857 O O . PRO A 1 111 ? 38.563 6.792 -29.025 1.00 84.56 111 PRO A O 1
ATOM 860 N N . VAL A 1 112 ? 37.685 7.033 -26.977 1.00 86.50 112 VAL A N 1
ATOM 861 C CA . VAL A 1 112 ? 36.431 6.310 -27.256 1.00 86.50 112 VAL A CA 1
ATOM 862 C C . VAL A 1 112 ? 35.241 7.262 -27.216 1.00 86.50 112 VAL A C 1
ATOM 864 O O . VAL A 1 112 ? 35.167 8.130 -26.341 1.00 86.50 112 VAL A O 1
ATOM 867 N N . LEU A 1 113 ? 34.296 7.068 -28.137 1.00 83.94 113 LEU A N 1
ATOM 868 C CA . LEU A 1 113 ? 33.031 7.799 -28.187 1.00 83.94 113 LEU A CA 1
ATOM 869 C C . LEU A 1 113 ? 32.240 7.638 -26.873 1.00 83.94 113 LEU A C 1
ATOM 871 O O . LEU A 1 113 ? 31.949 6.509 -26.473 1.00 83.94 113 LEU A O 1
ATOM 875 N N . LYS A 1 114 ? 31.873 8.750 -26.218 1.00 82.31 114 LYS A N 1
ATOM 876 C CA . LYS A 1 114 ? 30.987 8.758 -25.038 1.00 82.31 114 LYS A CA 1
ATOM 877 C C . LYS A 1 114 ? 29.552 9.097 -25.439 1.00 82.31 114 LYS A C 1
ATOM 879 O O . LYS A 1 114 ? 28.659 8.292 -25.200 1.00 82.31 114 LYS A O 1
ATOM 884 N N . GLU A 1 115 ? 29.350 10.261 -26.045 1.00 81.25 115 GLU A N 1
ATOM 885 C CA . GLU A 1 115 ? 28.023 10.813 -26.343 1.00 81.25 115 GLU A CA 1
ATOM 886 C C . GLU A 1 115 ? 28.058 11.580 -27.667 1.00 81.25 115 GLU A C 1
ATOM 888 O O . GLU A 1 115 ? 29.053 12.223 -27.982 1.00 81.25 115 GLU A O 1
ATOM 893 N N . VAL A 1 116 ? 26.996 11.493 -28.458 1.00 83.69 116 VAL A N 1
ATOM 894 C CA . VAL A 1 116 ? 26.823 12.173 -29.741 1.00 83.69 116 VAL A CA 1
ATOM 895 C C . VAL A 1 116 ? 25.983 13.422 -29.504 1.00 83.69 116 VAL A C 1
ATOM 897 O O . VAL A 1 116 ? 24.851 13.332 -29.050 1.00 83.69 116 VAL A O 1
ATOM 900 N N . ARG A 1 117 ? 26.537 14.593 -29.813 1.00 81.69 117 ARG A N 1
ATOM 901 C CA . ARG A 1 117 ? 25.873 15.893 -29.651 1.00 81.69 117 ARG A CA 1
ATOM 902 C C . ARG A 1 117 ? 25.097 16.272 -30.901 1.00 81.69 117 ARG A C 1
ATOM 904 O O . ARG A 1 117 ? 23.930 16.634 -30.819 1.00 81.69 117 ARG A O 1
ATOM 911 N N . THR A 1 118 ? 25.745 16.173 -32.058 1.00 83.62 118 THR A N 1
ATOM 912 C CA . THR A 1 118 ? 25.124 16.477 -33.348 1.00 83.62 118 THR A CA 1
ATOM 913 C C . THR A 1 118 ? 25.440 15.396 -34.367 1.00 83.62 118 THR A C 1
ATOM 915 O O . THR A 1 118 ? 26.533 14.823 -34.368 1.00 83.62 118 THR A O 1
ATOM 918 N N . ARG A 1 119 ? 24.478 15.133 -35.251 1.00 85.38 119 ARG A N 1
ATOM 919 C CA . ARG A 1 119 ? 24.629 14.285 -36.434 1.00 85.38 119 ARG A CA 1
ATOM 920 C C . ARG A 1 119 ? 24.219 15.096 -37.653 1.00 85.38 119 ARG A C 1
ATOM 922 O O . ARG A 1 119 ? 23.119 15.625 -37.718 1.00 85.38 119 ARG A O 1
ATOM 929 N N . ASN A 1 120 ? 25.119 15.202 -38.622 1.00 85.75 120 ASN A N 1
ATOM 930 C CA . ASN A 1 120 ? 24.928 15.912 -39.885 1.00 85.75 120 ASN A CA 1
ATOM 931 C C . ASN A 1 120 ? 24.496 17.384 -39.744 1.00 85.75 120 ASN A C 1
ATOM 933 O O . ASN A 1 120 ? 23.909 17.937 -40.669 1.00 85.75 120 ASN A O 1
ATOM 937 N N . GLY A 1 121 ? 24.854 18.030 -38.630 1.00 78.94 121 GLY A N 1
ATOM 938 C CA . GLY A 1 121 ? 24.531 19.430 -38.338 1.00 78.94 121 GLY A CA 1
ATOM 939 C C . GLY A 1 121 ? 23.256 19.633 -37.513 1.00 78.94 121 GLY A C 1
ATOM 940 O O . GLY A 1 121 ? 23.030 20.746 -37.049 1.00 78.94 121 GLY A O 1
ATOM 941 N N . GLU A 1 122 ? 22.470 18.581 -37.274 1.00 81.31 122 GLU A N 1
ATOM 942 C CA . GLU A 1 122 ? 21.307 18.608 -36.377 1.00 81.31 122 GLU A CA 1
ATOM 943 C C . GLU A 1 122 ? 21.675 18.059 -34.992 1.00 81.31 122 GLU A C 1
ATOM 945 O O . GLU A 1 122 ? 22.537 17.183 -34.875 1.00 81.31 122 GLU A O 1
ATOM 950 N N . GLU A 1 123 ? 21.036 18.564 -33.932 1.00 78.50 123 GLU A N 1
ATOM 951 C CA . GLU A 1 123 ? 21.179 17.989 -32.589 1.00 78.50 123 GLU A CA 1
ATOM 952 C C . GLU A 1 123 ? 20.684 16.541 -32.577 1.00 78.50 123 GLU A C 1
ATOM 954 O O . GLU A 1 123 ? 19.628 16.210 -33.120 1.00 78.50 123 GLU A O 1
ATOM 959 N N . PHE A 1 124 ? 21.485 15.653 -31.990 1.00 76.31 124 PHE A N 1
ATOM 960 C CA . PHE A 1 124 ? 21.187 14.231 -31.992 1.00 76.31 124 PHE A CA 1
ATOM 961 C C . PHE A 1 124 ? 20.088 13.925 -30.978 1.00 76.31 124 PHE A C 1
ATOM 963 O O . PHE A 1 124 ? 20.298 13.926 -29.765 1.00 76.31 124 PHE A O 1
ATOM 970 N N . ASP A 1 125 ? 18.897 13.659 -31.502 1.00 69.25 125 ASP A N 1
ATOM 971 C CA . ASP A 1 125 ? 17.711 13.416 -30.699 1.00 69.25 125 ASP A CA 1
ATOM 972 C C . ASP A 1 125 ? 17.689 11.990 -30.122 1.00 69.25 125 ASP A C 1
ATOM 974 O O . ASP A 1 125 ? 17.190 11.034 -30.727 1.00 69.25 125 ASP A O 1
ATOM 978 N N . TYR A 1 126 ? 18.208 11.852 -28.902 1.00 68.50 126 TYR A N 1
ATOM 979 C CA . TYR A 1 126 ? 18.160 10.608 -28.133 1.00 68.50 126 TYR A CA 1
ATOM 980 C C . TYR A 1 126 ? 16.736 10.131 -27.811 1.00 68.50 126 TYR A C 1
ATOM 982 O O . TYR A 1 126 ? 16.549 8.946 -27.517 1.00 68.50 126 TYR A O 1
ATOM 990 N N . SER A 1 127 ? 15.727 11.006 -27.883 1.00 55.56 127 SER A N 1
ATOM 991 C CA . SER A 1 127 ? 14.344 10.661 -27.533 1.00 55.56 127 SER A CA 1
ATOM 992 C C . SER A 1 127 ? 13.669 9.758 -28.573 1.00 55.56 127 SER A C 1
ATOM 994 O O . SER A 1 127 ? 12.803 8.954 -28.232 1.00 55.56 127 SER A O 1
ATOM 996 N N . ARG A 1 128 ? 14.123 9.784 -29.836 1.00 56.22 128 ARG A N 1
ATOM 997 C CA . ARG A 1 128 ? 13.658 8.840 -30.876 1.00 56.22 128 ARG A CA 1
ATOM 998 C C . ARG A 1 128 ? 14.200 7.427 -30.680 1.00 56.22 128 ARG A C 1
ATOM 1000 O O . ARG A 1 128 ? 13.572 6.458 -31.099 1.00 56.22 128 ARG A O 1
ATOM 1007 N N . LEU A 1 129 ? 15.367 7.324 -30.053 1.00 57.94 129 LEU A N 1
ATOM 1008 C CA . LEU A 1 129 ? 16.068 6.073 -29.775 1.00 57.94 129 LEU A CA 1
ATOM 1009 C C . LEU A 1 129 ? 15.574 5.410 -28.497 1.00 57.94 129 LEU A C 1
ATOM 1011 O O . LEU A 1 129 ? 15.369 4.198 -28.447 1.00 57.94 129 LEU A O 1
ATOM 1015 N N . TYR A 1 130 ? 15.317 6.231 -27.488 1.00 55.28 130 TYR A N 1
ATOM 1016 C CA . TYR A 1 130 ? 14.691 5.825 -26.250 1.00 55.28 130 TYR A CA 1
ATOM 1017 C C . TYR A 1 130 ? 13.338 6.507 -26.171 1.00 55.28 130 TYR A C 1
ATOM 1019 O O . TYR A 1 130 ? 13.234 7.626 -25.680 1.00 55.28 130 TYR A O 1
ATOM 1027 N N . ASN A 1 131 ? 12.289 5.794 -26.584 1.00 56.03 131 ASN A N 1
ATOM 1028 C CA . ASN A 1 131 ? 10.895 6.159 -26.319 1.00 56.03 131 ASN A CA 1
ATOM 1029 C C . ASN A 1 131 ? 10.592 5.962 -24.811 1.00 56.03 131 ASN A C 1
ATOM 1031 O O . ASN A 1 131 ? 9.693 5.216 -24.419 1.00 56.03 131 ASN A O 1
ATOM 1035 N N . ARG A 1 132 ? 11.458 6.522 -23.958 1.00 58.28 132 ARG A N 1
ATOM 1036 C CA . ARG A 1 132 ? 11.446 6.394 -22.510 1.00 58.28 132 ARG A CA 1
ATOM 1037 C C . ARG A 1 132 ? 10.367 7.342 -21.990 1.00 58.28 132 ARG A C 1
ATOM 1039 O O . ARG A 1 132 ? 10.389 8.521 -22.347 1.00 58.28 132 ARG A O 1
ATOM 1046 N N . PRO A 1 133 ? 9.419 6.855 -21.176 1.00 63.38 133 PRO A N 1
ATOM 1047 C CA . PRO A 1 133 ? 8.442 7.713 -20.536 1.00 63.38 133 PRO A CA 1
ATOM 1048 C C . PRO A 1 133 ? 9.155 8.841 -19.789 1.00 63.38 133 PRO A C 1
ATOM 1050 O O . PRO A 1 133 ? 10.241 8.645 -19.240 1.00 63.38 133 PRO A O 1
ATOM 1053 N N . SER A 1 134 ? 8.549 10.027 -19.747 1.00 72.12 134 SER A N 1
ATOM 1054 C CA . SER A 1 134 ? 9.084 11.108 -18.919 1.00 72.12 134 SER A CA 1
ATOM 1055 C C . SER A 1 134 ? 9.172 10.649 -17.459 1.00 72.12 134 SER A C 1
ATOM 1057 O O . SER A 1 134 ? 8.321 9.886 -16.993 1.00 72.12 134 SER A O 1
ATOM 1059 N N . GLN A 1 135 ? 10.167 11.125 -16.708 1.00 73.88 135 GLN A N 1
ATOM 1060 C CA . GLN A 1 135 ? 10.346 10.758 -15.292 1.00 73.88 135 GLN A CA 1
ATOM 1061 C C . GLN A 1 135 ? 9.061 10.972 -14.466 1.00 73.88 135 GLN A C 1
ATOM 1063 O O . GLN A 1 135 ? 8.724 10.170 -13.598 1.00 73.88 135 GLN A O 1
ATOM 1068 N N . TRP A 1 136 ? 8.283 12.008 -14.796 1.00 77.25 136 TRP A N 1
ATOM 1069 C CA . TRP A 1 136 ? 6.972 12.282 -14.202 1.00 77.25 136 TRP A CA 1
ATOM 1070 C C . TRP A 1 136 ? 5.928 11.209 -14.498 1.00 77.25 136 TRP A C 1
ATOM 1072 O O . TRP A 1 136 ? 5.137 10.871 -13.620 1.00 77.25 136 TRP A O 1
ATOM 1082 N N . THR A 1 137 ? 5.921 10.652 -15.710 1.00 81.94 137 THR A N 1
ATOM 1083 C CA . THR A 1 137 ? 5.026 9.537 -16.052 1.00 81.94 137 THR A CA 1
ATOM 1084 C C . THR A 1 137 ? 5.435 8.245 -15.352 1.00 81.94 137 THR A C 1
ATOM 1086 O O . THR A 1 137 ? 4.555 7.531 -14.876 1.00 81.94 137 THR A O 1
ATOM 1089 N N . GLU A 1 138 ? 6.739 7.976 -15.197 1.00 81.62 138 GLU A N 1
ATOM 1090 C CA . GLU A 1 138 ? 7.224 6.850 -14.385 1.00 81.62 138 GLU A CA 1
ATOM 1091 C C . GLU A 1 138 ? 6.779 7.005 -12.919 1.00 81.62 138 GLU A C 1
ATOM 1093 O O . GLU A 1 138 ? 6.225 6.072 -12.335 1.00 81.62 138 GLU A O 1
ATOM 1098 N N . LEU A 1 139 ? 6.946 8.200 -12.343 1.00 84.94 139 LEU A N 1
ATOM 1099 C CA . LEU A 1 139 ? 6.502 8.530 -10.984 1.00 84.94 139 LEU A CA 1
ATOM 1100 C C . LEU A 1 139 ? 5.000 8.365 -10.799 1.00 84.94 139 LEU A C 1
ATOM 1102 O O . LEU A 1 139 ? 4.560 7.718 -9.853 1.00 84.94 139 LEU A O 1
ATOM 1106 N N . LEU A 1 140 ? 4.211 8.960 -11.692 1.00 88.88 140 LEU A N 1
ATOM 1107 C CA . LEU A 1 140 ? 2.757 8.923 -11.619 1.00 88.88 140 LEU A CA 1
ATOM 1108 C C . LEU A 1 140 ? 2.250 7.484 -11.726 1.00 88.88 140 LEU A C 1
ATOM 1110 O O . LEU A 1 140 ? 1.394 7.075 -10.943 1.00 88.88 140 LEU A O 1
ATOM 1114 N N . LEU A 1 141 ? 2.829 6.690 -12.627 1.00 88.94 141 LEU A N 1
ATOM 1115 C CA . LEU A 1 141 ? 2.499 5.277 -12.764 1.00 88.94 141 LEU A CA 1
ATOM 1116 C C . LEU A 1 141 ? 2.850 4.489 -11.496 1.00 88.94 141 LEU A C 1
ATOM 1118 O O . LEU A 1 141 ? 2.032 3.697 -11.029 1.00 88.94 141 LEU A O 1
ATOM 1122 N N . GLN A 1 142 ? 4.025 4.732 -10.904 1.00 89.56 142 GLN A N 1
ATOM 1123 C CA . GLN A 1 142 ? 4.410 4.116 -9.632 1.00 89.56 142 GLN A CA 1
ATOM 1124 C C . GLN A 1 142 ? 3.446 4.516 -8.508 1.00 89.56 142 GLN A C 1
ATOM 1126 O O . GLN A 1 142 ? 2.947 3.645 -7.796 1.00 89.56 142 GLN A O 1
ATOM 1131 N N . LEU A 1 143 ? 3.128 5.803 -8.360 1.00 92.62 143 LEU A N 1
ATOM 1132 C CA . LEU A 1 143 ? 2.214 6.292 -7.326 1.00 92.62 143 LEU A CA 1
ATOM 1133 C C . LEU A 1 143 ? 0.818 5.673 -7.462 1.00 92.62 143 LEU A C 1
ATOM 1135 O O . LEU A 1 143 ? 0.251 5.206 -6.471 1.00 92.62 143 LEU A O 1
ATOM 1139 N N . LEU A 1 144 ? 0.280 5.620 -8.681 1.00 94.50 144 LEU A N 1
ATOM 1140 C CA . LEU A 1 144 ? -1.018 5.002 -8.949 1.00 94.50 144 LEU A CA 1
ATOM 1141 C C . LEU A 1 144 ? -0.992 3.496 -8.687 1.00 94.50 144 LEU A C 1
ATOM 1143 O O . LEU A 1 144 ? -1.915 2.971 -8.064 1.00 94.50 144 LEU A O 1
ATOM 1147 N N . PHE A 1 145 ? 0.072 2.806 -9.102 1.00 94.06 145 PHE A N 1
ATOM 1148 C CA . PHE A 1 145 ? 0.229 1.377 -8.859 1.00 94.06 145 PHE A CA 1
ATOM 1149 C C . PHE A 1 145 ? 0.271 1.067 -7.360 1.00 94.06 145 PHE A C 1
ATOM 1151 O O . PHE A 1 145 ? -0.521 0.257 -6.888 1.00 94.06 145 PHE A O 1
ATOM 1158 N N . TYR A 1 146 ? 1.128 1.736 -6.582 1.00 94.50 146 TYR A N 1
ATOM 1159 C CA . TYR A 1 146 ? 1.231 1.474 -5.142 1.00 94.50 146 TYR A CA 1
ATOM 1160 C C . TYR A 1 146 ? -0.005 1.925 -4.356 1.00 94.50 146 TYR A C 1
ATOM 1162 O O . TYR A 1 146 ? -0.318 1.325 -3.324 1.00 94.50 146 TYR A O 1
ATOM 1170 N N . LEU A 1 147 ? -0.746 2.920 -4.852 1.00 95.75 147 LEU A N 1
ATOM 1171 C CA . LEU A 1 147 ? -2.055 3.288 -4.313 1.00 95.75 147 LEU A CA 1
ATOM 1172 C C . LEU A 1 147 ? -3.067 2.166 -4.554 1.00 95.75 147 LEU A C 1
ATOM 1174 O O . LEU A 1 147 ? -3.709 1.711 -3.608 1.00 95.75 147 LEU A O 1
ATOM 1178 N N . PHE A 1 148 ? -3.170 1.676 -5.792 1.00 96.44 148 PHE A N 1
ATOM 1179 C CA . PHE A 1 148 ? -4.072 0.583 -6.148 1.00 96.44 148 PHE A CA 1
ATOM 1180 C C . PHE A 1 148 ? -3.736 -0.702 -5.380 1.00 96.44 148 PHE A C 1
ATOM 1182 O O . PHE A 1 148 ? -4.614 -1.296 -4.756 1.00 96.44 148 PHE A O 1
ATOM 1189 N N . MET A 1 149 ? -2.455 -1.076 -5.347 1.00 95.25 149 MET A N 1
ATOM 1190 C CA . MET A 1 149 ? -1.916 -2.180 -4.550 1.00 95.25 149 MET A CA 1
ATOM 1191 C C . MET A 1 149 ? -2.388 -2.117 -3.104 1.00 95.25 149 MET A C 1
ATOM 1193 O O . MET A 1 149 ? -3.028 -3.041 -2.605 1.00 95.25 149 MET A O 1
ATOM 1197 N N . SER A 1 150 ? -2.074 -1.010 -2.433 1.00 96.00 150 SER A N 1
ATOM 1198 C CA . SER A 1 150 ? -2.358 -0.841 -1.012 1.00 96.00 150 SER A CA 1
ATOM 1199 C C . SER A 1 150 ? -3.861 -0.849 -0.759 1.00 96.00 150 SER A C 1
ATOM 1201 O O . SER A 1 150 ? -4.320 -1.493 0.179 1.00 96.00 150 SER A O 1
ATOM 1203 N N . PHE A 1 151 ? -4.650 -0.221 -1.633 1.00 95.69 151 PHE A N 1
ATOM 1204 C CA . PHE A 1 151 ? -6.105 -0.229 -1.534 1.00 95.69 151 PHE A CA 1
ATOM 1205 C C . PHE A 1 151 ? -6.694 -1.643 -1.653 1.00 95.69 151 PHE A C 1
ATOM 1207 O O . PHE A 1 151 ? -7.558 -2.013 -0.856 1.00 95.69 151 PHE A O 1
ATOM 1214 N N . VAL A 1 152 ? -6.209 -2.463 -2.594 1.00 95.25 152 VAL A N 1
ATOM 1215 C CA . VAL A 1 152 ? -6.636 -3.865 -2.747 1.00 95.25 152 VAL A CA 1
ATOM 1216 C C . VAL A 1 152 ? -6.268 -4.686 -1.510 1.00 95.25 152 VAL A C 1
ATOM 1218 O O . VAL A 1 152 ? -7.127 -5.381 -0.962 1.00 95.25 152 VAL A O 1
ATOM 1221 N N . LEU A 1 153 ? -5.024 -4.577 -1.028 1.00 95.19 153 LEU A N 1
ATOM 1222 C CA . LEU A 1 153 ? -4.561 -5.299 0.163 1.00 95.19 153 LEU A CA 1
ATOM 1223 C C . LEU A 1 153 ? -5.389 -4.930 1.397 1.00 95.19 153 LEU A C 1
ATOM 1225 O O . LEU A 1 153 ? -5.871 -5.819 2.100 1.00 95.19 153 LEU A O 1
ATOM 1229 N N . LEU A 1 154 ? -5.599 -3.634 1.630 1.00 94.06 154 LEU A N 1
ATOM 1230 C CA . LEU A 1 154 ? -6.407 -3.134 2.737 1.00 94.06 154 LEU A CA 1
ATOM 1231 C C . LEU A 1 154 ? -7.861 -3.591 2.616 1.00 94.06 154 LEU A C 1
ATOM 1233 O O . LEU A 1 154 ? -8.415 -4.079 3.590 1.00 94.06 154 LEU A O 1
ATOM 1237 N N . THR A 1 155 ? -8.463 -3.543 1.428 1.00 92.44 155 THR A N 1
ATOM 1238 C CA . THR A 1 155 ? -9.857 -3.976 1.222 1.00 92.44 155 THR A CA 1
ATOM 1239 C C . THR A 1 155 ? -10.058 -5.458 1.548 1.00 92.44 155 THR A C 1
ATOM 1241 O O . THR A 1 155 ? -11.011 -5.805 2.248 1.00 92.44 155 THR A O 1
ATOM 1244 N N . ILE A 1 156 ? -9.138 -6.330 1.113 1.00 92.00 156 ILE A N 1
ATOM 1245 C CA . ILE A 1 156 ? -9.160 -7.766 1.453 1.00 92.00 156 ILE A CA 1
ATOM 1246 C C . ILE A 1 156 ? -9.043 -7.963 2.970 1.00 92.00 156 ILE A C 1
ATOM 1248 O O . ILE A 1 156 ? -9.726 -8.805 3.555 1.00 92.00 156 ILE A O 1
ATOM 1252 N N . LEU A 1 157 ? -8.180 -7.182 3.621 1.00 90.94 157 LEU A N 1
ATOM 1253 C CA . LEU A 1 157 ? -7.933 -7.280 5.055 1.00 90.94 157 LEU A CA 1
ATOM 1254 C C . LEU A 1 157 ? -9.096 -6.728 5.901 1.00 90.94 157 LEU A C 1
ATOM 1256 O O . LEU A 1 157 ? -9.421 -7.333 6.925 1.00 90.94 157 LEU A O 1
ATOM 1260 N N . THR A 1 158 ? -9.742 -5.640 5.473 1.00 86.31 158 THR A N 1
ATOM 1261 C CA . THR A 1 158 ? -10.863 -4.992 6.175 1.00 86.31 158 THR A CA 1
ATOM 1262 C C . THR A 1 158 ? -12.142 -5.827 6.128 1.00 86.31 158 THR A C 1
ATOM 1264 O O . THR A 1 158 ? -12.894 -5.853 7.105 1.00 86.31 158 THR A O 1
ATOM 1267 N N . ASP A 1 159 ? -12.391 -6.586 5.053 1.00 78.56 159 ASP A N 1
ATOM 1268 C CA . ASP A 1 159 ? -13.574 -7.464 4.979 1.00 78.56 159 ASP A CA 1
ATOM 1269 C C . ASP A 1 159 ? -13.595 -8.507 6.117 1.00 78.56 159 ASP A C 1
ATOM 1271 O O . ASP A 1 159 ? -14.648 -8.852 6.666 1.00 78.56 159 ASP A O 1
ATOM 1275 N N . SER A 1 160 ? -12.413 -8.931 6.581 1.00 74.25 160 SER A N 1
ATOM 1276 C CA . SER A 1 160 ? -12.292 -9.834 7.725 1.00 74.25 160 SER A CA 1
ATOM 1277 C C . SER A 1 160 ? -12.719 -9.222 9.061 1.00 74.25 160 SER A C 1
ATOM 1279 O O . SER A 1 160 ? -13.013 -9.979 9.995 1.00 74.25 160 SER A O 1
ATOM 1281 N N . HIS A 1 161 ? -12.707 -7.895 9.203 1.00 70.81 161 HIS A N 1
ATOM 1282 C CA . HIS A 1 161 ? -12.907 -7.222 10.492 1.00 70.81 161 HIS A CA 1
ATOM 1283 C C . HIS A 1 161 ? -14.372 -7.216 10.930 1.00 70.81 161 HIS A C 1
ATOM 1285 O O . HIS A 1 161 ? -14.658 -7.322 12.118 1.00 70.81 161 HIS A O 1
ATOM 1291 N N . ARG A 1 162 ? -15.315 -7.212 9.981 1.00 65.88 162 ARG A N 1
ATOM 1292 C CA . ARG A 1 162 ? -16.764 -7.101 10.257 1.00 65.88 162 ARG A CA 1
ATOM 1293 C C . ARG A 1 162 ? -17.352 -8.223 11.094 1.00 65.88 162 ARG A C 1
ATOM 1295 O O . ARG A 1 162 ? -18.373 -8.055 11.748 1.00 65.88 162 ARG A O 1
ATOM 1302 N N . ARG A 1 163 ? -16.748 -9.401 11.004 1.00 66.44 163 ARG A N 1
ATOM 1303 C CA . ARG A 1 163 ? -17.141 -10.604 11.739 1.00 66.44 163 ARG A CA 1
ATOM 1304 C C . ARG A 1 163 ? -15.857 -11.307 12.135 1.00 66.44 163 ARG A C 1
ATOM 1306 O O . ARG A 1 163 ? -15.508 -12.336 11.543 1.00 66.44 163 ARG A O 1
ATOM 1313 N N . TYR A 1 164 ? -15.120 -10.670 13.044 1.00 71.88 164 TYR A N 1
ATOM 1314 C CA . TYR A 1 164 ? -13.803 -11.126 13.456 1.00 71.88 164 TYR A CA 1
ATOM 1315 C C . TYR A 1 164 ? -13.860 -12.586 13.917 1.00 71.88 164 TYR A C 1
ATOM 1317 O O . TYR A 1 164 ? -14.558 -12.955 14.856 1.00 71.88 164 TYR A O 1
ATOM 1325 N N . SER A 1 165 ? -13.118 -13.430 13.211 1.00 82.56 165 SER A N 1
ATOM 1326 C CA . SER A 1 165 ? -12.848 -14.815 13.567 1.00 82.56 165 SER A CA 1
ATOM 1327 C C . SER A 1 165 ? -11.419 -15.097 13.140 1.00 82.56 165 SER A C 1
ATOM 1329 O O . SER A 1 165 ? -11.059 -14.808 11.996 1.00 82.56 165 SER A O 1
ATOM 1331 N N . MET A 1 166 ? -10.612 -15.679 14.030 1.00 83.62 166 MET A N 1
ATOM 1332 C CA . MET A 1 166 ? -9.190 -15.934 13.768 1.00 83.62 166 MET A CA 1
ATOM 1333 C C . MET A 1 166 ? -8.974 -16.699 12.451 1.00 83.62 166 MET A C 1
ATOM 1335 O O . MET A 1 166 ? -8.088 -16.364 11.670 1.00 83.62 166 MET A O 1
ATOM 1339 N N . ARG A 1 167 ? -9.851 -17.665 12.138 1.00 87.25 167 ARG A N 1
ATOM 1340 C CA . ARG A 1 167 ? -9.803 -18.429 10.879 1.00 87.25 167 ARG A CA 1
ATOM 1341 C C . ARG A 1 167 ? -10.034 -17.551 9.646 1.00 87.25 167 ARG A C 1
ATOM 1343 O O . ARG A 1 167 ? -9.350 -17.718 8.642 1.00 87.25 167 ARG A O 1
ATOM 1350 N N . ARG A 1 168 ? -10.989 -16.616 9.704 1.00 86.81 168 ARG A N 1
ATOM 1351 C CA . ARG A 1 168 ? -11.278 -15.689 8.594 1.00 86.81 168 ARG A CA 1
ATOM 1352 C C . ARG A 1 168 ? -10.145 -14.681 8.412 1.00 86.81 168 ARG A C 1
ATOM 1354 O O . ARG A 1 168 ? -9.768 -14.410 7.276 1.00 86.81 168 ARG A O 1
ATOM 1361 N N . TYR A 1 169 ? -9.566 -14.211 9.514 1.00 89.44 169 TYR A N 1
ATOM 1362 C CA . TYR A 1 169 ? -8.425 -13.304 9.482 1.00 89.44 169 TYR A CA 1
ATOM 1363 C C . TYR A 1 169 ? -7.215 -13.950 8.804 1.00 89.44 169 TYR A C 1
ATOM 1365 O O . TYR A 1 169 ? -6.689 -13.398 7.844 1.00 89.44 169 TYR A O 1
ATOM 1373 N N . ILE A 1 170 ? -6.848 -15.171 9.211 1.00 90.19 170 ILE A N 1
ATOM 1374 C CA . ILE A 1 170 ? -5.748 -15.921 8.583 1.00 90.19 170 ILE A CA 1
ATOM 1375 C C . ILE A 1 170 ? -6.014 -16.133 7.088 1.00 90.19 170 ILE A C 1
ATOM 1377 O O . ILE A 1 170 ? -5.130 -15.895 6.270 1.00 90.19 170 ILE A O 1
ATOM 1381 N N . ARG A 1 171 ? -7.242 -16.513 6.705 1.00 91.62 171 ARG A N 1
ATOM 1382 C CA . ARG A 1 171 ? -7.616 -16.646 5.285 1.00 91.62 171 ARG A CA 1
ATOM 1383 C C . ARG A 1 171 ? -7.475 -15.330 4.522 1.00 91.62 171 ARG A C 1
ATOM 1385 O O . ARG A 1 171 ? -7.043 -15.353 3.379 1.00 91.62 171 ARG A O 1
ATOM 1392 N N . SER A 1 172 ? -7.804 -14.204 5.142 1.00 91.75 172 SER A N 1
ATOM 1393 C CA . SER A 1 172 ? -7.693 -12.882 4.514 1.00 91.75 172 SER A CA 1
ATOM 1394 C C . SER A 1 172 ? -6.235 -12.445 4.372 1.00 91.75 172 SER A C 1
ATOM 1396 O O . SER A 1 172 ? -5.868 -11.902 3.336 1.00 91.75 172 SER A O 1
ATOM 1398 N N . CYS A 1 173 ? -5.370 -12.770 5.339 1.00 93.06 173 CYS A N 1
ATOM 1399 C CA . CYS A 1 173 ? -3.922 -12.610 5.187 1.00 93.06 173 CYS A CA 1
ATOM 1400 C C . CYS A 1 173 ? -3.370 -13.475 4.047 1.00 93.06 173 CYS A C 1
ATOM 1402 O O . CYS A 1 173 ? -2.581 -12.982 3.251 1.00 93.06 173 CYS A O 1
ATOM 1404 N N . LEU A 1 174 ? -3.813 -14.731 3.921 1.00 94.81 174 LEU A N 1
ATOM 1405 C CA . LEU A 1 174 ? -3.407 -15.601 2.811 1.00 94.81 174 LEU A CA 1
ATOM 1406 C C . LEU A 1 174 ? -3.845 -15.025 1.459 1.00 94.81 174 LEU A C 1
ATOM 1408 O O . LEU A 1 174 ? -3.025 -14.927 0.550 1.00 94.81 174 LEU A O 1
ATOM 1412 N N . TRP A 1 175 ? -5.099 -14.579 1.339 1.00 95.06 175 TRP A N 1
ATOM 1413 C CA . TRP A 1 175 ? -5.586 -13.909 0.129 1.00 95.06 175 TRP A CA 1
ATOM 1414 C C . TRP A 1 175 ? -4.835 -12.610 -0.169 1.00 95.06 175 TRP A C 1
ATOM 1416 O O . TRP A 1 175 ? -4.556 -12.329 -1.329 1.00 95.06 175 TRP A O 1
ATOM 1426 N N . SER A 1 176 ? -4.461 -11.849 0.860 1.00 94.12 176 SER A N 1
ATOM 1427 C CA . SER A 1 176 ? -3.643 -10.641 0.728 1.00 94.12 176 SER A CA 1
ATOM 1428 C C . SER A 1 176 ? -2.237 -10.966 0.206 1.00 94.12 176 SER A C 1
ATOM 1430 O O . SER A 1 176 ? -1.773 -10.312 -0.725 1.00 94.12 176 SER A O 1
ATOM 1432 N N . CYS A 1 177 ? -1.595 -12.028 0.706 1.00 95.19 177 CYS A N 1
ATOM 1433 C CA . CYS A 1 177 ? -0.314 -12.505 0.176 1.00 95.19 177 CYS A CA 1
ATOM 1434 C C . CYS A 1 177 ? -0.432 -12.958 -1.287 1.00 95.19 177 CYS A C 1
ATOM 1436 O O . CYS A 1 177 ? 0.404 -12.590 -2.108 1.00 95.19 177 CYS A O 1
ATOM 1438 N N . VAL A 1 178 ? -1.479 -13.715 -1.634 1.00 96.06 178 VAL A N 1
ATOM 1439 C CA . VAL A 1 178 ? -1.730 -14.141 -3.022 1.00 96.06 178 VAL A CA 1
ATOM 1440 C C . VAL A 1 178 ? -1.940 -12.929 -3.932 1.00 96.06 178 VAL A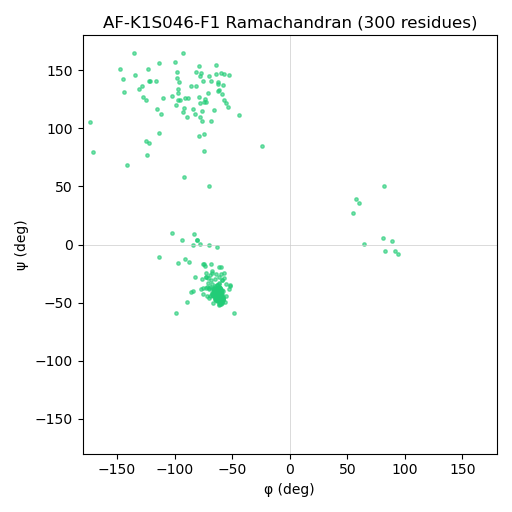 C 1
ATOM 1442 O O . VAL A 1 178 ? -1.317 -12.846 -4.987 1.00 96.06 178 VAL A O 1
ATOM 1445 N N . ALA A 1 179 ? -2.754 -11.958 -3.511 1.00 95.44 179 ALA A N 1
ATOM 1446 C CA . ALA A 1 179 ? -2.976 -10.725 -4.259 1.00 95.44 179 ALA A CA 1
ATOM 1447 C C . ALA A 1 179 ? -1.672 -9.937 -4.460 1.00 95.44 179 ALA A C 1
ATOM 1449 O O . ALA A 1 179 ? -1.411 -9.468 -5.564 1.00 95.44 179 ALA A O 1
ATOM 1450 N N . ALA A 1 180 ? -0.819 -9.844 -3.435 1.00 95.00 180 ALA A N 1
ATOM 1451 C CA . ALA A 1 180 ? 0.479 -9.187 -3.550 1.00 95.00 180 ALA A CA 1
ATOM 1452 C C . ALA A 1 180 ? 1.400 -9.865 -4.574 1.00 95.00 180 ALA A C 1
ATOM 1454 O O . ALA A 1 180 ? 2.053 -9.166 -5.344 1.00 95.00 180 ALA A O 1
ATOM 1455 N N . VAL A 1 181 ? 1.428 -11.202 -4.623 1.00 93.44 181 VAL A N 1
ATOM 1456 C CA . VAL A 1 181 ? 2.210 -11.948 -5.625 1.00 93.44 181 VAL A CA 1
ATOM 1457 C C . VAL A 1 181 ? 1.670 -11.701 -7.032 1.00 93.44 181 VAL A C 1
ATOM 1459 O O . VAL A 1 181 ? 2.439 -11.377 -7.933 1.00 93.44 181 VAL A O 1
ATOM 1462 N N . VAL A 1 182 ? 0.351 -11.791 -7.222 1.00 93.38 182 VAL A N 1
ATOM 1463 C CA . VAL A 1 182 ? -0.284 -11.536 -8.526 1.00 93.38 182 VAL A CA 1
ATOM 1464 C C . VAL A 1 182 ? 0.034 -10.128 -9.013 1.00 93.38 182 VAL A C 1
ATOM 1466 O O . VAL A 1 182 ? 0.442 -9.934 -10.156 1.00 93.38 182 VAL A O 1
ATOM 1469 N N . LEU A 1 183 ? -0.108 -9.137 -8.141 1.00 93.69 183 LEU A N 1
ATOM 1470 C CA . LEU A 1 183 ? 0.134 -7.761 -8.525 1.00 93.69 183 LEU A CA 1
ATOM 1471 C C . LEU A 1 183 ? 1.629 -7.449 -8.705 1.00 93.69 183 LEU A C 1
ATOM 1473 O O . LEU A 1 183 ? 1.962 -6.612 -9.536 1.00 93.69 183 LEU A O 1
ATOM 1477 N N . TYR A 1 184 ? 2.533 -8.147 -8.010 1.00 91.06 184 TYR A N 1
ATOM 1478 C CA . TYR A 1 184 ? 3.975 -8.093 -8.285 1.00 91.06 184 TYR A CA 1
ATOM 1479 C C . TYR A 1 184 ? 4.305 -8.584 -9.703 1.00 91.06 184 TYR A C 1
ATOM 1481 O O . TYR A 1 184 ? 5.150 -7.998 -10.379 1.00 91.06 184 TYR A O 1
ATOM 1489 N N . CYS A 1 185 ? 3.623 -9.623 -10.195 1.00 88.38 185 CYS A N 1
ATOM 1490 C CA . CYS A 1 185 ? 3.807 -10.110 -11.567 1.00 88.38 185 CYS A CA 1
ATOM 1491 C C . CYS A 1 185 ? 3.321 -9.102 -12.623 1.00 88.38 185 CYS A C 1
ATOM 1493 O O . CYS A 1 185 ? 3.911 -9.004 -13.699 1.00 88.38 185 CYS A O 1
ATOM 1495 N N . VAL A 1 186 ? 2.264 -8.346 -12.311 1.00 89.69 186 VAL A N 1
ATOM 1496 C CA . VAL A 1 186 ? 1.652 -7.340 -13.201 1.00 89.69 186 VAL A CA 1
ATOM 1497 C C . VAL A 1 186 ? 2.225 -5.933 -12.953 1.00 89.69 186 VAL A C 1
ATOM 1499 O O . VAL A 1 186 ? 1.796 -4.963 -13.571 1.00 89.69 186 VAL A O 1
ATOM 1502 N N . ALA A 1 187 ? 3.212 -5.787 -12.067 1.00 88.31 187 ALA A N 1
ATOM 1503 C CA . ALA A 1 187 ? 3.790 -4.485 -11.770 1.00 88.31 187 ALA A CA 1
ATOM 1504 C C . ALA A 1 187 ? 4.444 -3.883 -13.028 1.00 88.31 187 ALA A C 1
ATOM 1506 O O . ALA A 1 187 ? 5.203 -4.583 -13.707 1.00 88.31 187 ALA A O 1
ATOM 1507 N N . PRO A 1 188 ? 4.174 -2.607 -13.354 1.00 85.69 188 PRO A N 1
ATOM 1508 C CA . PRO A 1 188 ? 4.839 -1.944 -14.461 1.00 85.69 188 PRO A CA 1
ATOM 1509 C C . PRO A 1 188 ? 6.294 -1.640 -14.085 1.00 85.69 188 PRO A C 1
ATOM 1511 O O . PRO A 1 188 ? 6.558 -0.947 -13.102 1.00 85.69 188 PRO A O 1
ATOM 1514 N N . VAL A 1 189 ? 7.235 -2.147 -14.879 1.00 80.56 189 VAL A N 1
ATOM 1515 C CA . VAL A 1 189 ? 8.678 -1.933 -14.716 1.00 80.56 189 VAL A CA 1
ATOM 1516 C C . VAL A 1 189 ? 9.227 -1.284 -15.982 1.00 80.56 189 VAL A C 1
ATOM 1518 O O . VAL A 1 189 ? 8.819 -1.617 -17.095 1.00 80.56 189 VAL A O 1
ATOM 1521 N N . THR A 1 190 ? 10.145 -0.334 -15.822 1.00 74.25 190 THR A N 1
ATOM 1522 C CA . THR A 1 190 ? 10.853 0.288 -16.943 1.00 74.25 190 THR A CA 1
ATOM 1523 C C . THR A 1 190 ? 12.038 -0.584 -17.339 1.00 74.25 190 THR A C 1
ATOM 1525 O O . THR A 1 190 ? 12.960 -0.827 -16.558 1.00 74.25 190 THR A O 1
ATOM 1528 N N . GLU A 1 191 ? 12.011 -1.112 -18.560 1.00 69.81 191 GLU A N 1
ATOM 1529 C CA . GLU A 1 191 ? 13.089 -1.969 -19.037 1.00 69.81 191 GLU A CA 1
ATOM 1530 C C . GLU A 1 191 ? 14.327 -1.130 -19.374 1.00 69.81 191 GLU A C 1
ATOM 1532 O O . GLU A 1 191 ? 14.273 -0.244 -20.225 1.00 69.81 191 GLU A O 1
ATOM 1537 N N . TRP A 1 192 ? 15.464 -1.438 -18.740 1.00 57.94 192 TRP A N 1
ATOM 1538 C CA . TRP A 1 192 ? 16.707 -0.665 -18.886 1.00 57.94 192 TRP A CA 1
ATOM 1539 C C . TRP A 1 192 ? 17.180 -0.516 -20.344 1.00 57.94 192 TRP A C 1
ATOM 1541 O O . TRP A 1 192 ? 17.744 0.513 -20.699 1.00 57.94 192 TRP A O 1
ATOM 1551 N N . HIS A 1 193 ? 16.948 -1.527 -21.190 1.00 55.75 193 HIS A N 1
ATOM 1552 C CA . HIS A 1 193 ? 17.430 -1.545 -22.577 1.00 55.75 193 HIS A CA 1
ATOM 1553 C C . HIS A 1 193 ? 16.488 -0.833 -23.552 1.00 55.75 193 HIS A C 1
ATOM 1555 O O . HIS A 1 193 ? 16.952 -0.129 -24.439 1.00 55.75 193 HIS A O 1
ATOM 1561 N N . SER A 1 194 ? 15.172 -1.019 -23.407 1.00 57.28 194 SER A N 1
ATOM 1562 C CA . SER A 1 194 ? 14.195 -0.466 -24.351 1.00 57.28 194 SER A CA 1
ATOM 1563 C C . SER A 1 194 ? 13.580 0.854 -23.881 1.00 57.28 194 SER A C 1
ATOM 1565 O O . SER A 1 194 ? 12.900 1.508 -24.671 1.00 57.28 194 SER A O 1
ATOM 1567 N N . GLY A 1 195 ? 13.714 1.207 -22.598 1.00 61.41 195 GLY A N 1
ATOM 1568 C CA . GLY A 1 195 ? 12.992 2.318 -21.975 1.00 61.41 195 GLY A CA 1
ATOM 1569 C C . GLY A 1 195 ? 11.472 2.127 -21.929 1.00 61.41 195 GLY A C 1
ATOM 1570 O O . GLY A 1 195 ? 10.770 3.002 -21.441 1.00 61.41 195 GLY A O 1
ATOM 1571 N N . ARG A 1 196 ? 10.941 1.002 -22.423 1.00 67.25 196 ARG A N 1
ATOM 1572 C CA . ARG A 1 196 ? 9.504 0.720 -22.460 1.00 67.25 196 ARG A CA 1
ATOM 1573 C C . ARG A 1 196 ? 9.015 0.287 -21.085 1.00 67.25 196 ARG A C 1
ATOM 1575 O O . ARG A 1 196 ? 9.710 -0.422 -20.357 1.00 67.25 196 ARG A O 1
ATOM 1582 N N . VAL A 1 197 ? 7.789 0.687 -20.761 1.00 74.88 197 VAL A N 1
ATOM 1583 C CA . VAL A 1 197 ? 7.057 0.145 -19.616 1.00 74.88 197 VAL A CA 1
ATOM 1584 C C . VAL A 1 197 ? 6.551 -1.232 -20.009 1.00 74.88 197 VAL A C 1
ATOM 1586 O O . VAL A 1 197 ? 5.733 -1.368 -20.919 1.00 74.88 197 VAL A O 1
ATOM 1589 N N . VAL A 1 198 ? 7.062 -2.249 -19.334 1.00 80.19 198 VAL A N 1
ATOM 1590 C CA . VAL A 1 198 ? 6.714 -3.648 -19.556 1.00 80.19 198 VAL A CA 1
ATOM 1591 C C . VAL A 1 198 ? 6.219 -4.223 -18.230 1.00 80.19 198 VAL A C 1
ATOM 1593 O O . VAL A 1 198 ? 6.586 -3.752 -17.154 1.00 80.19 198 VAL A O 1
ATOM 1596 N N . LEU A 1 199 ? 5.340 -5.222 -18.283 1.00 81.94 199 LEU A N 1
ATOM 1597 C CA . LEU A 1 199 ? 4.928 -5.937 -17.077 1.00 81.94 199 LEU A CA 1
ATOM 1598 C C . LEU A 1 199 ? 6.107 -6.748 -16.538 1.00 81.94 199 LEU A C 1
ATOM 1600 O O . LEU A 1 199 ? 6.830 -7.369 -17.314 1.00 81.94 199 LEU A O 1
ATOM 1604 N N . ASN A 1 200 ? 6.264 -6.797 -15.217 1.00 82.19 200 ASN A N 1
ATOM 1605 C CA . ASN A 1 200 ? 7.371 -7.496 -14.567 1.00 82.19 200 ASN A CA 1
ATOM 1606 C C . ASN A 1 200 ? 7.530 -8.958 -15.042 1.00 82.19 200 ASN A C 1
ATOM 1608 O O . ASN A 1 200 ? 8.650 -9.420 -15.226 1.00 82.19 200 ASN A O 1
ATOM 1612 N N . PHE A 1 201 ? 6.431 -9.671 -15.331 1.00 77.50 201 PHE A N 1
ATOM 1613 C CA . PHE A 1 201 ? 6.497 -11.037 -15.880 1.00 77.50 201 PHE A CA 1
ATOM 1614 C C . PHE A 1 201 ? 7.127 -11.130 -17.284 1.00 77.50 201 PHE A C 1
ATOM 1616 O O . PHE A 1 201 ? 7.719 -12.151 -17.622 1.00 77.50 201 PHE A O 1
ATOM 1623 N N . MET A 1 202 ? 6.995 -10.082 -18.096 1.00 70.75 202 MET A N 1
ATOM 1624 C CA . MET A 1 202 ? 7.520 -10.022 -19.465 1.00 70.75 202 MET A CA 1
ATOM 1625 C C . MET A 1 202 ? 8.937 -9.438 -19.521 1.00 70.75 202 MET A C 1
ATOM 1627 O O . MET A 1 202 ? 9.589 -9.533 -20.558 1.00 70.75 202 MET A O 1
ATOM 1631 N N . GLY A 1 203 ? 9.415 -8.828 -18.433 1.00 65.00 203 GLY A N 1
ATOM 1632 C CA . GLY A 1 203 ? 10.759 -8.268 -18.354 1.00 65.00 203 GLY A CA 1
ATOM 1633 C C . GLY A 1 203 ? 11.822 -9.358 -18.202 1.00 65.00 203 GLY A C 1
ATOM 1634 O O . GLY A 1 203 ? 11.656 -10.307 -17.438 1.00 65.00 203 GLY A O 1
ATOM 1635 N N . GLY A 1 204 ? 12.973 -9.198 -18.863 1.00 63.78 204 GLY A N 1
ATOM 1636 C CA . GLY A 1 204 ? 14.088 -10.159 -18.788 1.00 63.78 204 GLY A CA 1
ATOM 1637 C C . GLY A 1 204 ? 14.729 -10.325 -17.396 1.00 63.78 204 GLY A C 1
ATOM 1638 O O . GLY A 1 204 ? 15.639 -11.135 -17.226 1.00 63.78 204 GLY A O 1
ATOM 1639 N N . ARG A 1 205 ? 14.275 -9.569 -16.385 1.00 66.56 205 ARG A N 1
ATOM 1640 C CA . ARG A 1 205 ? 14.731 -9.628 -14.988 1.00 66.56 205 ARG A CA 1
ATOM 1641 C C . ARG A 1 205 ? 13.552 -9.931 -14.066 1.00 66.56 205 ARG A C 1
ATOM 1643 O O . ARG A 1 205 ? 12.973 -9.024 -13.484 1.00 66.56 205 ARG A O 1
ATOM 1650 N N . MET A 1 206 ? 13.261 -11.216 -13.871 1.00 60.53 206 MET A N 1
ATOM 1651 C CA . MET A 1 206 ? 12.178 -11.680 -12.988 1.00 60.53 206 MET A CA 1
ATOM 1652 C C . MET A 1 206 ? 12.320 -11.244 -11.515 1.00 60.53 206 MET A C 1
ATOM 1654 O O . MET A 1 206 ? 11.336 -11.260 -10.782 1.00 60.53 206 MET A O 1
ATOM 1658 N N . PHE A 1 207 ? 13.527 -10.859 -11.079 1.00 66.25 207 PHE A N 1
ATOM 1659 C CA . PHE A 1 207 ? 13.831 -10.460 -9.703 1.00 66.25 207 PHE A CA 1
ATOM 1660 C C . PHE A 1 207 ? 14.444 -9.061 -9.643 1.00 66.25 207 PHE A C 1
ATOM 1662 O O . PHE A 1 207 ? 15.653 -8.891 -9.465 1.00 66.25 207 PHE A O 1
ATOM 1669 N N . ASP A 1 208 ? 13.604 -8.040 -9.780 1.00 78.62 208 ASP A N 1
ATOM 1670 C CA . ASP A 1 208 ? 13.989 -6.691 -9.380 1.00 78.62 208 ASP A CA 1
ATOM 1671 C C . ASP A 1 208 ? 13.888 -6.552 -7.849 1.00 78.62 208 ASP A C 1
ATOM 1673 O O . ASP A 1 208 ? 12.797 -6.564 -7.268 1.00 78.62 208 ASP A O 1
ATO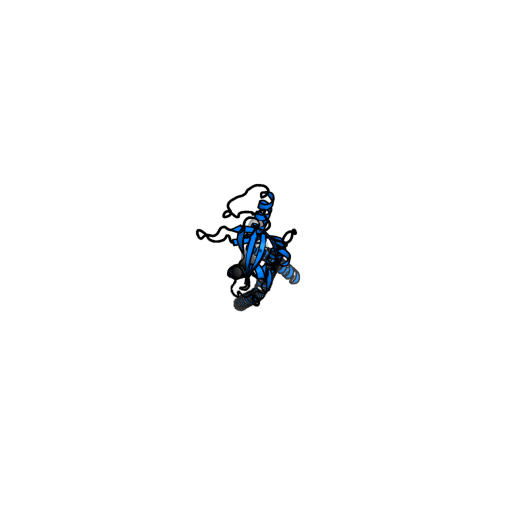M 1677 N N . TYR A 1 209 ? 15.047 -6.449 -7.187 1.00 81.50 209 TYR A N 1
ATOM 1678 C CA . TYR A 1 209 ? 15.150 -6.307 -5.732 1.00 81.50 209 TYR A CA 1
ATOM 1679 C C . TYR A 1 209 ? 14.478 -5.031 -5.218 1.00 81.50 209 TYR A C 1
ATOM 1681 O O . TYR A 1 209 ? 13.918 -5.045 -4.123 1.00 81.50 209 TYR A O 1
ATOM 1689 N N . MET A 1 210 ? 14.497 -3.942 -5.995 1.00 84.38 210 MET A N 1
ATOM 1690 C CA . MET A 1 210 ? 13.875 -2.680 -5.592 1.00 84.38 210 MET A CA 1
ATOM 1691 C C . MET A 1 210 ? 12.351 -2.816 -5.594 1.00 84.38 210 MET A C 1
ATOM 1693 O O . MET A 1 210 ? 11.689 -2.436 -4.627 1.00 84.38 210 MET A O 1
ATOM 1697 N N . LEU A 1 211 ? 11.794 -3.414 -6.653 1.00 87.25 211 LEU A N 1
ATOM 1698 C CA . LEU A 1 211 ? 10.363 -3.705 -6.748 1.00 87.25 211 LEU A CA 1
ATOM 1699 C C . LEU A 1 211 ? 9.916 -4.644 -5.621 1.00 87.25 211 LEU A C 1
ATOM 1701 O O . LEU A 1 211 ? 8.918 -4.381 -4.952 1.00 87.25 211 LEU A O 1
ATOM 1705 N N . LEU A 1 212 ? 10.676 -5.715 -5.371 1.00 89.75 212 LEU A N 1
ATOM 1706 C CA . LEU A 1 212 ? 10.371 -6.683 -4.317 1.00 89.75 212 LEU A CA 1
ATOM 1707 C C . LEU A 1 212 ? 10.391 -6.031 -2.930 1.00 89.75 212 LEU A C 1
ATOM 1709 O O . LEU A 1 212 ? 9.477 -6.258 -2.134 1.00 89.75 212 LEU A O 1
ATOM 1713 N N . LEU A 1 213 ? 11.378 -5.173 -2.654 1.00 90.06 213 LEU A N 1
ATOM 1714 C CA . LEU A 1 213 ? 11.453 -4.420 -1.404 1.00 90.06 213 LEU A CA 1
ATOM 1715 C C . LEU A 1 213 ? 10.219 -3.526 -1.229 1.00 90.06 213 LEU A C 1
ATOM 1717 O O . LEU A 1 213 ? 9.553 -3.607 -0.198 1.00 90.06 213 LEU A O 1
ATOM 1721 N N . LYS A 1 214 ? 9.856 -2.742 -2.250 1.00 91.88 214 LYS A N 1
ATOM 1722 C CA . LYS A 1 214 ? 8.683 -1.857 -2.219 1.00 91.88 214 LYS A CA 1
ATOM 1723 C C . LYS A 1 214 ? 7.368 -2.630 -2.020 1.00 91.88 214 LYS A C 1
ATOM 1725 O O . LYS A 1 214 ? 6.558 -2.257 -1.171 1.00 91.88 214 LYS A O 1
ATOM 1730 N N . CYS A 1 215 ? 7.162 -3.731 -2.748 1.00 92.75 215 CYS A N 1
ATOM 1731 C CA . CYS A 1 215 ? 5.974 -4.581 -2.605 1.00 92.75 215 CYS A CA 1
ATOM 1732 C C . CYS A 1 215 ? 5.900 -5.255 -1.227 1.00 92.75 215 CYS A C 1
ATOM 1734 O O . CYS A 1 215 ? 4.833 -5.276 -0.611 1.00 92.75 215 CYS A O 1
ATOM 1736 N N . SER A 1 216 ? 7.023 -5.775 -0.721 1.00 93.75 216 SER A N 1
ATOM 1737 C CA . SER A 1 216 ? 7.083 -6.397 0.607 1.00 93.75 216 SER A CA 1
ATOM 1738 C C . SER A 1 216 ? 6.807 -5.383 1.718 1.00 93.75 216 SER A C 1
ATOM 1740 O O . SER A 1 216 ? 6.037 -5.673 2.631 1.00 93.75 216 SER A O 1
ATOM 1742 N N . PHE A 1 217 ? 7.334 -4.161 1.598 1.00 94.12 217 PHE A N 1
ATOM 1743 C CA . PHE A 1 217 ? 7.040 -3.067 2.517 1.00 94.12 217 PHE A CA 1
ATOM 1744 C C . PHE A 1 217 ? 5.543 -2.730 2.524 1.00 94.12 217 PHE A C 1
ATOM 1746 O O . PHE A 1 217 ? 4.929 -2.697 3.591 1.00 94.12 217 PHE A O 1
ATOM 1753 N N . ALA A 1 218 ? 4.928 -2.552 1.348 1.00 95.00 218 ALA A N 1
ATOM 1754 C CA . ALA A 1 218 ? 3.497 -2.259 1.241 1.00 95.00 218 ALA A CA 1
ATOM 1755 C C . ALA A 1 218 ? 2.624 -3.367 1.866 1.00 95.00 218 ALA A C 1
ATOM 1757 O O . ALA A 1 218 ? 1.656 -3.071 2.574 1.00 95.00 218 ALA A O 1
ATOM 1758 N N . LEU A 1 219 ? 2.992 -4.639 1.665 1.00 95.81 219 LEU A N 1
ATOM 1759 C CA . LEU A 1 219 ? 2.336 -5.787 2.297 1.00 95.81 219 LEU A CA 1
ATOM 1760 C C . LEU A 1 219 ? 2.453 -5.732 3.827 1.00 95.81 219 LEU A C 1
ATOM 1762 O O . LEU A 1 219 ? 1.444 -5.837 4.525 1.00 95.81 219 LEU A O 1
ATOM 1766 N N . VAL A 1 220 ? 3.669 -5.555 4.353 1.00 96.31 220 VAL A N 1
ATOM 1767 C CA . VAL A 1 220 ? 3.935 -5.529 5.800 1.00 96.31 220 VAL A CA 1
ATOM 1768 C C . VAL A 1 220 ? 3.154 -4.404 6.472 1.00 96.31 220 VAL A C 1
ATOM 1770 O O . VAL A 1 220 ? 2.467 -4.650 7.463 1.00 96.31 220 VAL A O 1
ATOM 1773 N N . VAL A 1 221 ? 3.189 -3.191 5.912 1.00 95.69 221 VAL A N 1
ATOM 1774 C CA . VAL A 1 221 ? 2.448 -2.045 6.458 1.00 95.69 221 VAL A CA 1
ATOM 1775 C C . VAL A 1 221 ? 0.939 -2.300 6.427 1.00 95.69 221 VAL A C 1
ATOM 1777 O O . VAL A 1 221 ? 0.263 -2.048 7.424 1.00 95.69 221 VAL A O 1
ATOM 1780 N N . SER A 1 222 ? 0.409 -2.878 5.344 1.00 94.94 222 SER A N 1
ATOM 1781 C CA . SER A 1 222 ? -1.016 -3.232 5.245 1.00 94.94 222 SER A CA 1
ATOM 1782 C C . SER A 1 222 ? -1.436 -4.265 6.302 1.00 94.94 222 SER A C 1
ATOM 1784 O O . SER A 1 222 ? -2.495 -4.137 6.921 1.00 94.94 222 SER A O 1
ATOM 1786 N N . LEU A 1 223 ? -0.597 -5.275 6.562 1.00 94.38 223 LEU A N 1
ATOM 1787 C CA . LEU A 1 223 ? -0.844 -6.288 7.593 1.00 94.38 223 LEU A CA 1
ATOM 1788 C C . LEU A 1 223 ? -0.801 -5.697 9.008 1.00 94.38 223 LEU A C 1
ATOM 1790 O O . LEU A 1 223 ? -1.682 -5.997 9.819 1.00 94.38 223 LEU A O 1
ATOM 1794 N N . LEU A 1 224 ? 0.188 -4.848 9.300 1.00 94.62 224 LEU A N 1
ATOM 1795 C CA . LEU A 1 224 ? 0.302 -4.153 10.585 1.00 94.62 224 LEU A CA 1
ATOM 1796 C C . LEU A 1 224 ? -0.895 -3.236 10.825 1.00 94.62 224 LEU A C 1
ATOM 1798 O O . LEU A 1 224 ? -1.500 -3.285 11.896 1.00 94.62 224 LEU A O 1
ATOM 1802 N N . TYR A 1 225 ? -1.286 -2.466 9.813 1.00 92.94 225 TYR A N 1
ATOM 1803 C CA . TYR A 1 225 ? -2.476 -1.628 9.867 1.00 92.94 225 TYR A CA 1
ATOM 1804 C C . TYR A 1 225 ? -3.735 -2.456 10.162 1.00 92.94 225 TYR A C 1
ATOM 1806 O O . TYR A 1 225 ? -4.494 -2.141 11.078 1.00 92.94 225 TYR A O 1
ATOM 1814 N N . SER A 1 226 ? -3.918 -3.573 9.453 1.00 91.12 226 SER A N 1
ATOM 1815 C CA . SER A 1 226 ? -5.038 -4.487 9.687 1.00 91.12 226 SER A CA 1
ATOM 1816 C C . SER A 1 226 ? -5.053 -5.046 11.114 1.00 91.12 226 SER A C 1
ATOM 1818 O O . SER A 1 226 ? -6.117 -5.148 11.727 1.00 91.12 226 SER A O 1
ATOM 1820 N N . ARG A 1 227 ? -3.884 -5.379 11.680 1.00 90.69 227 ARG A N 1
ATOM 1821 C CA . ARG A 1 227 ? -3.772 -5.798 13.086 1.00 90.69 227 ARG A CA 1
ATOM 1822 C C . ARG A 1 227 ? -4.164 -4.682 14.044 1.00 90.69 227 ARG A C 1
ATOM 1824 O O . ARG A 1 227 ? -4.962 -4.933 14.943 1.00 90.69 227 ARG A O 1
ATOM 1831 N N . LEU A 1 228 ? -3.643 -3.474 13.843 1.00 91.38 228 LEU A N 1
ATOM 1832 C CA . LEU A 1 228 ? -3.968 -2.314 14.674 1.00 91.38 228 LEU A CA 1
ATOM 1833 C C . LEU A 1 228 ? -5.472 -2.032 14.675 1.00 91.38 228 LEU A C 1
ATOM 1835 O O . LEU A 1 228 ? -6.055 -1.877 15.745 1.00 91.38 228 LEU A O 1
ATOM 1839 N N . TYR A 1 229 ? -6.114 -2.061 13.505 1.00 88.56 229 TYR A N 1
ATOM 1840 C CA . TYR A 1 229 ? -7.556 -1.854 13.388 1.00 88.56 229 TYR A CA 1
ATOM 1841 C C . TYR A 1 229 ? -8.354 -2.877 14.213 1.00 88.56 229 TYR A C 1
ATOM 1843 O O . TYR A 1 229 ? -9.237 -2.502 14.985 1.00 88.56 229 TYR A O 1
ATOM 1851 N N . VAL A 1 230 ? -8.014 -4.170 14.111 1.00 86.94 230 VAL A N 1
ATOM 1852 C CA . VAL A 1 230 ? -8.668 -5.227 14.904 1.00 86.94 230 VAL A CA 1
ATOM 1853 C C . VAL A 1 230 ? -8.505 -4.982 16.401 1.00 86.94 230 VAL A C 1
ATOM 1855 O O . VAL A 1 230 ? -9.479 -5.108 17.140 1.00 86.94 230 VAL A O 1
ATOM 1858 N N . LEU A 1 231 ? -7.295 -4.637 16.855 1.00 88.06 231 LEU A N 1
ATOM 1859 C CA . LEU A 1 231 ? -7.044 -4.377 18.274 1.00 88.06 231 LEU A CA 1
ATOM 1860 C C . LEU A 1 231 ? -7.871 -3.195 18.789 1.00 88.06 231 LEU A C 1
ATOM 1862 O O . LEU A 1 231 ? -8.460 -3.294 19.864 1.00 88.06 231 LEU A O 1
ATOM 1866 N N . ILE A 1 232 ? -7.934 -2.103 18.026 1.00 88.31 232 ILE A N 1
ATOM 1867 C CA . ILE A 1 232 ? -8.714 -0.914 18.390 1.00 88.31 232 ILE A CA 1
ATOM 1868 C C . ILE A 1 232 ? -10.202 -1.267 18.475 1.00 88.31 232 ILE A C 1
ATOM 1870 O O . ILE A 1 232 ? -10.849 -0.954 19.472 1.00 88.31 232 ILE A O 1
ATOM 1874 N N . SER A 1 233 ? -10.727 -1.995 17.487 1.00 84.94 233 SER A N 1
ATOM 1875 C CA . SER A 1 233 ? -12.130 -2.420 17.476 1.00 84.94 233 SER A CA 1
ATOM 1876 C C . SER A 1 233 ? -12.473 -3.333 18.662 1.00 84.94 233 SER A C 1
ATOM 1878 O O . SER A 1 233 ? -13.500 -3.147 19.311 1.00 84.94 233 SER A O 1
ATOM 1880 N N . GLN A 1 234 ? -11.599 -4.282 19.011 1.00 85.31 234 GLN A N 1
ATOM 1881 C CA . GLN A 1 234 ? -11.800 -5.143 20.182 1.00 85.31 234 GLN A CA 1
ATOM 1882 C C . GLN A 1 234 ? -11.765 -4.361 21.496 1.00 85.31 234 GLN A C 1
ATOM 1884 O O . GLN A 1 234 ? -12.581 -4.618 22.378 1.00 85.31 234 GLN A O 1
ATOM 1889 N N . ARG A 1 235 ? -10.841 -3.402 21.627 1.00 86.88 235 ARG A N 1
ATOM 1890 C CA . ARG A 1 235 ? -10.749 -2.536 22.810 1.00 86.88 235 ARG A CA 1
ATOM 1891 C C . ARG A 1 235 ? -12.029 -1.730 23.013 1.00 86.88 235 ARG A C 1
ATOM 1893 O O . ARG A 1 235 ? -12.550 -1.740 24.121 1.00 86.88 235 ARG A O 1
ATOM 1900 N N . GLN A 1 236 ? -12.561 -1.132 21.948 1.00 86.94 236 GLN A N 1
ATOM 1901 C CA . GLN A 1 236 ? -13.813 -0.372 21.998 1.00 86.94 236 GLN A CA 1
ATOM 1902 C C . GLN A 1 236 ? -15.002 -1.238 22.436 1.00 86.94 236 GLN A C 1
ATOM 1904 O O . GLN A 1 236 ? -15.801 -0.812 23.262 1.00 86.94 236 GLN A O 1
ATOM 1909 N N . LEU A 1 237 ? -15.105 -2.473 21.932 1.00 86.81 237 LEU A N 1
ATOM 1910 C CA . LEU A 1 237 ? -16.175 -3.392 22.341 1.00 86.81 237 LEU A CA 1
ATOM 1911 C C . LEU A 1 237 ? -16.086 -3.766 23.827 1.00 86.81 237 LEU A C 1
ATOM 1913 O O . LEU A 1 237 ? -17.106 -3.805 24.510 1.00 86.81 237 LEU A O 1
ATOM 1917 N N . VAL A 1 238 ? -14.876 -4.021 24.332 1.00 89.00 238 VAL A N 1
ATOM 1918 C CA . VAL A 1 238 ? -14.651 -4.329 25.754 1.00 89.00 238 VAL A CA 1
ATOM 1919 C C . VAL A 1 238 ? -14.975 -3.128 26.641 1.00 89.00 238 VAL A C 1
ATOM 1921 O O . VAL A 1 238 ? -15.529 -3.305 27.720 1.00 89.00 238 VAL A O 1
ATOM 1924 N N . GLU A 1 239 ? -14.644 -1.916 26.201 1.00 90.75 239 GLU A N 1
ATOM 1925 C CA . GLU A 1 239 ? -14.914 -0.686 26.947 1.00 90.75 239 GLU A CA 1
ATOM 1926 C C . GLU A 1 239 ? -16.418 -0.430 27.090 1.00 90.75 239 GLU A C 1
ATOM 1928 O O . GLU A 1 239 ? -16.897 -0.243 28.207 1.00 90.75 239 GLU A O 1
ATOM 1933 N N . VAL A 1 240 ? -17.177 -0.562 25.997 1.00 92.00 240 VAL A N 1
ATOM 1934 C CA . VAL A 1 240 ? -18.646 -0.439 26.010 1.00 92.00 240 VAL A CA 1
ATOM 1935 C C . VAL A 1 240 ? -19.295 -1.497 26.907 1.00 92.00 240 VAL A C 1
ATOM 1937 O O . VAL A 1 240 ? -20.198 -1.183 27.684 1.00 92.00 240 VAL A O 1
ATOM 1940 N N . GLU A 1 241 ? -18.837 -2.749 26.838 1.00 92.38 241 GLU A N 1
ATOM 1941 C CA . GLU A 1 241 ? -19.360 -3.813 27.703 1.00 92.38 241 GLU A CA 1
ATOM 1942 C C . GLU A 1 241 ? -19.036 -3.549 29.181 1.00 92.38 241 GLU A C 1
ATOM 1944 O O . GLU A 1 241 ? -19.866 -3.775 30.057 1.00 92.38 241 GLU A O 1
ATOM 1949 N N . ASN A 1 242 ? -17.854 -3.010 29.479 1.00 93.50 242 ASN A N 1
ATOM 1950 C CA . ASN A 1 242 ? -17.464 -2.668 30.843 1.00 93.50 242 ASN A CA 1
ATOM 1951 C C . ASN A 1 242 ? -18.304 -1.507 31.403 1.00 93.50 242 ASN A C 1
ATOM 1953 O O . ASN A 1 242 ? -18.774 -1.573 32.539 1.00 93.50 242 ASN A O 1
ATOM 1957 N N . GLU A 1 243 ? -18.557 -0.467 30.603 1.00 93.75 243 GLU A N 1
ATOM 1958 C CA . GLU A 1 243 ? -19.476 0.617 30.974 1.00 93.75 243 GLU A CA 1
ATOM 1959 C C . GLU A 1 243 ? -20.890 0.094 31.243 1.00 93.75 243 GLU A C 1
ATOM 1961 O O . GLU A 1 243 ? -21.517 0.464 32.242 1.00 93.75 243 GLU A O 1
ATOM 1966 N N . ARG A 1 244 ? -21.375 -0.823 30.399 1.00 94.00 244 ARG A N 1
ATOM 1967 C CA . ARG A 1 244 ? -22.665 -1.487 30.592 1.00 94.00 244 ARG A CA 1
ATOM 1968 C C . ARG A 1 244 ? -22.710 -2.272 31.905 1.00 94.00 244 ARG A C 1
ATOM 1970 O O . ARG A 1 244 ? -23.616 -2.051 32.707 1.00 94.00 244 ARG A O 1
ATOM 1977 N N . LEU A 1 245 ? -21.725 -3.134 32.158 1.00 94.06 245 LEU A N 1
ATOM 1978 C CA . LEU A 1 245 ? -21.639 -3.929 33.388 1.00 94.06 245 LEU A CA 1
ATOM 1979 C C . LEU A 1 245 ? -21.550 -3.044 34.635 1.00 94.06 245 LEU A C 1
ATOM 1981 O O . LEU A 1 245 ? -22.152 -3.346 35.668 1.00 94.06 245 LEU A O 1
ATOM 1985 N N . LYS A 1 246 ? -20.833 -1.920 34.549 1.00 93.38 246 LYS A N 1
ATOM 1986 C CA . LYS A 1 246 ? -20.744 -0.941 35.634 1.00 93.38 246 LYS A CA 1
ATOM 1987 C C . LYS A 1 246 ? -22.109 -0.317 35.939 1.00 93.38 246 LYS A C 1
ATOM 1989 O O . LYS A 1 246 ? -22.470 -0.217 37.111 1.00 93.38 246 LYS A O 1
ATOM 1994 N N . ASN A 1 247 ? -22.879 0.043 34.913 1.00 93.81 247 ASN A N 1
ATOM 1995 C CA . ASN A 1 247 ? -24.240 0.562 35.076 1.00 93.81 247 ASN A CA 1
ATOM 1996 C C . ASN A 1 247 ? -25.200 -0.483 35.663 1.00 93.81 247 ASN A C 1
ATOM 1998 O O . ASN A 1 247 ? -25.968 -0.166 36.572 1.00 93.81 247 ASN A O 1
ATOM 2002 N N . GLU A 1 248 ? -25.134 -1.736 35.209 1.00 93.88 248 GLU A N 1
ATOM 2003 C CA . GLU A 1 248 ? -25.936 -2.833 35.770 1.00 93.88 248 GLU A CA 1
ATOM 2004 C C . GLU A 1 248 ? -25.595 -3.081 37.254 1.00 93.88 248 GLU A C 1
ATOM 2006 O O . GLU A 1 248 ? -26.493 -3.232 38.090 1.00 93.88 248 GLU A O 1
ATOM 2011 N N . ASN A 1 249 ? -24.309 -3.028 37.624 1.00 93.81 249 ASN A N 1
ATOM 2012 C CA . ASN A 1 249 ? -23.861 -3.160 39.014 1.00 93.81 249 ASN A CA 1
ATOM 2013 C C . ASN A 1 249 ? -24.367 -2.005 39.893 1.00 93.81 249 ASN A C 1
ATOM 2015 O O . ASN A 1 249 ? -24.925 -2.246 40.964 1.00 93.81 249 ASN A O 1
ATOM 2019 N N . LEU A 1 250 ? -24.228 -0.757 39.429 1.00 92.19 250 LEU A N 1
ATOM 2020 C CA . LEU A 1 250 ? -24.733 0.424 40.138 1.00 92.19 250 LEU A CA 1
ATOM 2021 C C . LEU A 1 250 ? -26.247 0.353 40.347 1.00 92.19 250 LEU A C 1
ATOM 2023 O O . LEU A 1 250 ? -26.721 0.602 41.452 1.00 92.19 250 LEU A O 1
ATOM 2027 N N . THR A 1 251 ? -26.989 -0.062 39.321 1.00 90.00 251 THR A N 1
ATOM 2028 C CA . THR A 1 251 ? -28.447 -0.227 39.391 1.00 90.00 251 THR A CA 1
ATOM 2029 C C . THR A 1 251 ? -28.833 -1.313 40.393 1.00 90.00 251 THR A C 1
ATOM 2031 O O . THR A 1 251 ? -29.738 -1.129 41.201 1.00 90.00 251 THR A O 1
ATOM 2034 N N . THR A 1 252 ? -28.106 -2.432 40.405 1.00 89.44 252 THR A N 1
ATOM 2035 C CA . THR A 1 252 ? -28.331 -3.524 41.362 1.00 89.44 252 THR A CA 1
ATOM 2036 C C . THR A 1 252 ? -28.066 -3.072 42.797 1.00 89.44 252 THR A C 1
ATOM 2038 O O . THR A 1 252 ? -28.876 -3.338 43.685 1.00 89.44 252 THR A O 1
ATOM 2041 N N . ARG A 1 253 ? -26.968 -2.343 43.035 1.00 83.25 253 ARG A N 1
ATOM 2042 C CA . ARG A 1 253 ? -26.655 -1.774 44.356 1.00 83.25 253 ARG A CA 1
ATOM 2043 C C . ARG A 1 253 ? -27.698 -0.758 44.797 1.00 83.25 253 ARG A C 1
ATOM 2045 O O . ARG A 1 253 ? -28.117 -0.798 45.948 1.00 83.25 253 ARG A O 1
ATOM 2052 N N . TYR A 1 254 ? -28.134 0.111 43.889 1.00 84.31 254 TYR A N 1
ATOM 2053 C CA . TYR A 1 254 ? -29.203 1.067 44.149 1.00 84.31 254 TYR A CA 1
ATOM 2054 C C . TYR A 1 254 ? -30.497 0.351 44.553 1.00 84.31 254 TYR A C 1
ATOM 2056 O O . TYR A 1 254 ? -31.046 0.639 45.612 1.00 84.31 254 TYR A O 1
ATOM 2064 N N . ASN A 1 255 ? -30.930 -0.651 43.782 1.00 80.25 255 ASN A N 1
ATOM 2065 C CA . ASN A 1 255 ? -32.127 -1.439 44.086 1.00 80.25 255 ASN A CA 1
ATOM 2066 C C . ASN A 1 255 ? -32.008 -2.190 45.419 1.00 80.25 255 ASN A C 1
ATOM 2068 O O . ASN A 1 255 ? -32.988 -2.296 46.150 1.00 80.25 255 ASN A O 1
ATOM 2072 N N . MET A 1 256 ? -30.815 -2.686 45.762 1.00 80.38 256 MET A N 1
ATOM 2073 C CA . MET A 1 256 ? -30.561 -3.308 47.061 1.00 80.38 256 MET A CA 1
ATOM 2074 C C . MET A 1 256 ? -30.657 -2.291 48.206 1.00 80.38 256 MET A C 1
ATOM 2076 O O . MET A 1 256 ? -31.278 -2.599 49.218 1.00 80.38 256 MET A O 1
ATOM 2080 N N . LEU A 1 257 ? -30.089 -1.088 48.051 1.00 75.56 257 LEU A N 1
ATOM 2081 C CA . LEU A 1 257 ? -30.208 -0.012 49.044 1.00 75.56 257 LEU A CA 1
ATOM 2082 C C . LEU A 1 257 ? -31.665 0.425 49.230 1.00 75.56 257 LEU A C 1
ATOM 2084 O O . LEU A 1 257 ? -32.130 0.529 50.361 1.00 75.56 257 LEU A O 1
ATOM 2088 N N . VAL A 1 258 ? -32.406 0.628 48.139 1.00 71.06 258 VAL A N 1
ATOM 2089 C CA . VAL A 1 258 ? -33.838 0.959 48.206 1.00 71.06 258 VAL A CA 1
ATOM 2090 C C . VAL A 1 258 ? -34.625 -0.186 48.846 1.00 71.06 258 VAL A C 1
ATOM 2092 O O . VAL A 1 258 ? -35.478 0.058 49.691 1.00 71.06 258 VAL A O 1
ATOM 2095 N N . GLY A 1 259 ? -34.305 -1.442 48.521 1.00 65.88 259 GLY A N 1
ATOM 2096 C CA . GLY A 1 259 ? -34.922 -2.617 49.141 1.00 65.88 259 GLY A CA 1
ATOM 2097 C C . GLY A 1 259 ? -34.634 -2.763 50.642 1.00 65.88 259 GLY A C 1
ATOM 2098 O O . GLY A 1 259 ? -35.438 -3.358 51.358 1.00 65.88 259 GLY A O 1
ATOM 2099 N N . GLN A 1 260 ? -33.525 -2.203 51.142 1.00 61.81 260 GLN A N 1
ATOM 2100 C CA . GLN A 1 260 ? -33.226 -2.141 52.579 1.00 61.81 260 GLN A CA 1
ATOM 2101 C C . GLN A 1 260 ? -34.082 -1.109 53.329 1.00 61.81 260 GLN A C 1
ATOM 2103 O O . GLN A 1 260 ? -34.238 -1.235 54.546 1.00 61.81 260 GLN A O 1
ATOM 2108 N N . ILE A 1 261 ? -34.702 -0.143 52.636 1.00 66.25 261 ILE A N 1
ATOM 2109 C CA . ILE A 1 261 ? -35.776 0.687 53.200 1.00 66.25 261 ILE A CA 1
ATOM 2110 C C . ILE A 1 261 ? -37.027 -0.189 53.265 1.00 66.25 261 ILE A C 1
ATOM 2112 O O . ILE A 1 261 ? -37.879 -0.203 52.381 1.00 66.25 261 ILE A O 1
ATOM 2116 N N . ASN A 1 262 ? -37.085 -1.008 54.310 1.00 63.16 262 ASN A N 1
ATOM 2117 C CA . ASN A 1 262 ? -38.080 -2.052 54.437 1.00 63.16 262 ASN A CA 1
ATOM 2118 C C . ASN A 1 262 ? -39.491 -1.436 54.576 1.00 63.16 262 ASN A C 1
ATOM 2120 O O . ASN A 1 262 ? -39.764 -0.803 55.600 1.00 63.16 262 ASN A O 1
ATOM 2124 N N . PRO A 1 263 ? -40.427 -1.645 53.628 1.00 71.25 263 PRO A N 1
ATOM 2125 C CA . PRO A 1 263 ? -41.798 -1.148 53.764 1.00 71.25 263 PRO A CA 1
ATOM 2126 C C . PRO A 1 263 ? -42.490 -1.712 55.013 1.00 71.25 263 PRO A C 1
ATOM 2128 O O . PRO A 1 263 ? -43.350 -1.059 55.598 1.00 71.25 263 PRO A O 1
ATOM 2131 N N . HIS A 1 264 ? -42.066 -2.884 55.491 1.00 70.69 264 HIS A N 1
ATOM 2132 C CA . HIS A 1 264 ? -42.526 -3.448 56.756 1.00 70.69 264 HIS A CA 1
ATOM 2133 C C . HIS A 1 264 ? -42.155 -2.580 57.962 1.00 70.69 264 HIS A C 1
ATOM 2135 O O . HIS A 1 264 ? -42.940 -2.505 58.898 1.00 70.69 264 HIS A O 1
ATOM 2141 N N . PHE A 1 265 ? -41.000 -1.902 57.958 1.00 80.00 265 PHE A N 1
ATOM 2142 C CA . PHE A 1 265 ? -40.655 -0.971 59.037 1.00 80.00 265 PHE A CA 1
ATOM 2143 C C . PHE A 1 265 ? -41.676 0.167 59.099 1.00 80.00 265 PHE A C 1
ATOM 2145 O O . PHE A 1 265 ? -42.228 0.431 60.162 1.00 80.00 265 PHE A O 1
ATOM 2152 N N . PHE A 1 266 ? -42.011 0.756 57.948 1.00 80.50 266 PHE A N 1
ATOM 2153 C CA . PHE A 1 266 ? -43.029 1.801 57.863 1.00 80.50 266 PHE A CA 1
ATOM 2154 C C . PHE A 1 266 ? -44.404 1.318 58.350 1.00 80.50 266 PHE A C 1
ATOM 2156 O O . PHE A 1 266 ? -45.010 1.957 59.211 1.00 80.50 266 PHE A O 1
ATOM 2163 N N . PHE A 1 267 ? -44.879 0.162 57.871 1.00 82.44 267 PHE A N 1
ATOM 2164 C CA . PHE A 1 267 ? -46.167 -0.389 58.307 1.00 82.44 267 PHE A CA 1
ATOM 2165 C C . PHE A 1 267 ? -46.175 -0.790 59.788 1.00 82.44 267 PHE A C 1
ATOM 2167 O O . PHE A 1 267 ? -47.165 -0.544 60.474 1.00 82.44 267 PHE A O 1
ATOM 2174 N N . ASN A 1 268 ? -45.081 -1.341 60.319 1.00 81.94 268 ASN A N 1
ATOM 2175 C CA . ASN A 1 268 ? -44.962 -1.647 61.746 1.00 81.94 268 ASN A CA 1
ATOM 2176 C C . ASN A 1 268 ? -44.968 -0.394 62.612 1.00 81.94 268 ASN A C 1
ATOM 2178 O O . ASN A 1 268 ? -45.591 -0.395 63.677 1.00 81.94 268 ASN A O 1
ATOM 2182 N N . SER A 1 269 ? -44.308 0.674 62.166 1.00 88.12 269 SER A N 1
ATOM 2183 C CA . SER A 1 269 ? -44.357 1.957 62.856 1.00 88.12 269 SER A CA 1
ATOM 2184 C C . SER A 1 269 ? -45.772 2.536 62.877 1.00 88.12 269 SER A C 1
ATOM 2186 O O . SER A 1 269 ? -46.229 2.978 63.929 1.00 88.12 269 SER A O 1
ATOM 2188 N N . LEU A 1 270 ? -46.514 2.456 61.766 1.00 87.75 270 LEU A N 1
ATOM 2189 C CA . LEU A 1 270 ? -47.915 2.890 61.717 1.00 87.75 270 LEU A CA 1
ATOM 2190 C C . LEU A 1 270 ? -48.838 2.023 62.579 1.00 87.75 270 LEU A C 1
ATOM 2192 O O . LEU A 1 270 ? -49.681 2.562 63.291 1.00 87.75 270 LEU A O 1
ATOM 2196 N N . ASN A 1 271 ? -48.667 0.700 62.566 1.00 88.56 271 ASN A N 1
ATOM 2197 C CA . ASN A 1 271 ? -49.452 -0.210 63.404 1.00 88.56 271 ASN A CA 1
ATOM 2198 C C . ASN A 1 271 ? -49.199 0.037 64.899 1.00 88.56 271 ASN A C 1
ATOM 2200 O O . ASN A 1 271 ? -50.139 0.037 65.692 1.00 88.56 271 ASN A O 1
ATOM 2204 N N . SER A 1 272 ? -47.944 0.296 65.281 1.00 89.12 272 SER A N 1
ATOM 2205 C CA . SER A 1 272 ? -47.581 0.622 66.667 1.00 89.12 272 SER A CA 1
ATOM 2206 C C . SER A 1 272 ? -48.189 1.957 67.103 1.00 89.12 272 SER A C 1
ATOM 2208 O O . SER A 1 272 ? -48.731 2.064 68.201 1.00 89.12 272 SER A O 1
ATOM 2210 N N . LEU A 1 273 ? -48.173 2.960 66.220 1.00 90.75 273 LEU A N 1
ATOM 2211 C CA . LEU A 1 273 ? -48.839 4.239 66.455 1.00 90.75 273 LEU A CA 1
ATOM 2212 C C . LEU A 1 273 ? -50.363 4.080 66.573 1.00 90.75 273 LEU A C 1
ATOM 2214 O O . LEU A 1 273 ? -50.971 4.635 67.484 1.00 90.75 273 LEU A O 1
ATOM 2218 N N . ALA A 1 274 ? -50.980 3.298 65.685 1.00 88.19 274 ALA A N 1
ATOM 2219 C CA . ALA A 1 274 ? -52.415 3.032 65.709 1.00 88.19 274 ALA A CA 1
ATOM 2220 C C . ALA A 1 274 ? -52.847 2.351 67.018 1.00 88.19 274 ALA A C 1
ATOM 2222 O O . ALA A 1 274 ? -53.903 2.678 67.560 1.00 88.19 274 ALA A O 1
ATOM 2223 N N . MET A 1 275 ? -52.016 1.452 67.557 1.00 91.81 275 MET A N 1
ATOM 2224 C CA . MET A 1 275 ? -52.230 0.854 68.876 1.00 91.81 275 MET A CA 1
ATOM 2225 C C . MET A 1 275 ? -52.178 1.911 69.990 1.00 91.81 275 MET A C 1
ATOM 2227 O O . MET A 1 275 ? -53.126 2.004 70.766 1.00 91.81 275 MET A O 1
ATOM 2231 N N . LEU A 1 276 ? -51.153 2.774 70.009 1.00 90.00 276 LEU A N 1
ATOM 2232 C CA . LEU A 1 276 ? -51.020 3.838 71.016 1.00 90.00 276 LEU A CA 1
ATOM 2233 C C . LEU A 1 276 ? -52.210 4.811 71.017 1.00 90.00 276 LEU A C 1
ATOM 2235 O O . LEU A 1 276 ? -52.678 5.216 72.081 1.00 90.00 276 LEU A O 1
ATOM 2239 N N . VAL A 1 277 ? -52.723 5.162 69.835 1.00 89.88 277 VAL A N 1
ATOM 2240 C CA . VAL A 1 277 ? -53.922 6.005 69.694 1.00 89.88 277 VAL A CA 1
ATOM 2241 C C . VAL A 1 277 ? -55.170 5.268 70.189 1.00 89.88 277 VAL A C 1
ATOM 2243 O O . VAL A 1 277 ? -55.985 5.839 70.913 1.00 89.88 277 VAL A O 1
ATOM 2246 N N . ARG A 1 278 ? -55.325 3.983 69.848 1.00 90.38 278 ARG A N 1
ATOM 2247 C CA . ARG A 1 278 ? -56.482 3.173 70.260 1.00 90.38 278 ARG A CA 1
ATOM 2248 C C . ARG A 1 278 ? -56.551 2.969 71.775 1.00 90.38 278 ARG A C 1
ATOM 2250 O O . ARG A 1 278 ? -57.646 2.966 72.333 1.00 90.38 278 ARG A O 1
ATOM 2257 N N . GLU A 1 279 ? -55.404 2.827 72.432 1.00 92.06 279 GLU A N 1
ATOM 2258 C CA . GLU A 1 279 ? -55.289 2.688 73.891 1.00 92.06 279 GLU A CA 1
ATOM 2259 C C . GLU A 1 279 ? -55.379 4.033 74.646 1.00 92.06 279 GLU A C 1
ATOM 2261 O O . GLU A 1 279 ? -55.286 4.054 75.872 1.00 92.06 279 GLU A O 1
ATOM 2266 N N . LYS A 1 280 ? -55.622 5.153 73.941 1.00 88.50 280 LYS A N 1
ATOM 2267 C CA . LYS A 1 280 ? -55.708 6.524 74.489 1.00 88.50 280 LYS A CA 1
ATOM 2268 C C . LYS A 1 280 ? -54.423 7.000 75.181 1.00 88.50 280 LYS A C 1
ATOM 2270 O O . LYS A 1 280 ? -54.457 7.733 76.171 1.00 88.50 280 LYS A O 1
ATOM 2275 N N . HIS A 1 281 ? -53.263 6.600 74.661 1.00 90.81 281 HIS A N 1
ATOM 2276 C CA . HIS A 1 281 ? -51.955 7.075 75.113 1.00 90.81 281 HIS A CA 1
ATOM 2277 C C . HIS A 1 281 ? -51.487 8.306 74.313 1.00 90.81 281 HIS A C 1
ATOM 2279 O O . HIS A 1 281 ? -50.409 8.299 73.715 1.00 90.81 281 HIS A O 1
ATOM 2285 N N . ASP A 1 282 ? -52.282 9.380 74.328 1.00 87.62 282 ASP A N 1
ATOM 2286 C CA . ASP A 1 282 ? -52.154 10.534 73.420 1.00 87.62 282 ASP A CA 1
ATOM 2287 C C . ASP A 1 282 ? -50.765 11.198 73.435 1.00 87.62 282 ASP A C 1
ATOM 2289 O O . ASP A 1 282 ? -50.182 11.461 72.383 1.00 87.62 282 ASP A O 1
ATOM 2293 N N . GLN A 1 283 ? -50.175 11.407 74.619 1.00 88.00 283 GLN A N 1
ATOM 2294 C CA . GLN A 1 283 ? -48.825 11.980 74.739 1.00 88.00 283 GLN A CA 1
ATOM 2295 C C . GLN A 1 283 ? -47.741 11.078 74.135 1.00 88.00 283 GLN A C 1
ATOM 2297 O O . GLN A 1 283 ? -46.853 11.572 73.444 1.00 88.00 283 GLN A O 1
ATOM 2302 N N . LYS A 1 284 ? -47.819 9.756 74.345 1.00 86.19 284 LYS A N 1
ATOM 2303 C CA . LYS A 1 284 ? -46.849 8.805 73.775 1.00 86.19 284 LYS A CA 1
ATOM 2304 C C . LYS A 1 284 ? -47.001 8.700 72.257 1.00 86.19 284 LYS A C 1
ATOM 2306 O O . LYS A 1 284 ? -45.996 8.582 71.562 1.00 86.19 284 LYS A O 1
ATOM 2311 N N . ALA A 1 285 ? -48.232 8.774 71.748 1.00 91.31 285 ALA A N 1
ATOM 2312 C CA . ALA A 1 285 ? -48.510 8.785 70.315 1.00 91.31 285 ALA A CA 1
ATOM 2313 C C . ALA A 1 285 ? -47.908 10.024 69.628 1.00 91.31 285 ALA A C 1
ATOM 2315 O O . ALA A 1 285 ? -47.231 9.883 68.612 1.00 91.31 285 ALA A O 1
ATOM 2316 N N . LEU A 1 286 ? -48.074 11.217 70.213 1.00 89.06 286 LEU A N 1
ATOM 2317 C CA . LEU A 1 286 ? -47.464 12.459 69.715 1.00 89.06 286 LEU A CA 1
ATOM 2318 C C . LEU A 1 286 ? -45.931 12.376 69.673 1.00 89.06 286 LEU A C 1
ATOM 2320 O O . LEU A 1 286 ? -45.330 12.674 68.643 1.00 89.06 286 LEU A O 1
ATOM 2324 N N . THR A 1 287 ? -45.292 11.898 70.746 1.00 90.44 287 THR A N 1
ATOM 2325 C CA . THR A 1 287 ? -43.828 11.721 70.769 1.00 90.44 287 THR A CA 1
ATOM 2326 C C . THR A 1 287 ? -43.352 10.712 69.720 1.00 90.44 287 THR A C 1
ATOM 2328 O O . THR A 1 287 ? -42.320 10.921 69.083 1.00 90.44 287 THR A O 1
ATOM 2331 N N . TYR A 1 288 ? -44.106 9.630 69.508 1.00 90.31 288 TYR A N 1
ATOM 2332 C CA . TYR A 1 288 ? -43.787 8.633 68.487 1.00 90.31 288 TYR A CA 1
ATOM 2333 C C . TYR A 1 288 ? -43.883 9.211 67.066 1.00 90.31 288 TYR A C 1
ATOM 2335 O O . TYR A 1 288 ? -43.017 8.939 66.237 1.00 90.31 288 TYR A O 1
ATOM 2343 N N . ILE A 1 289 ? -4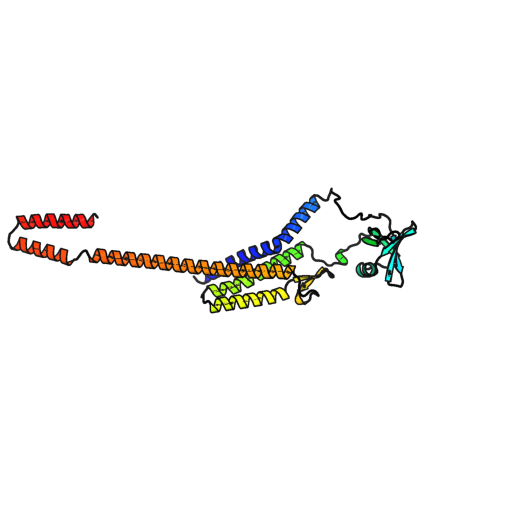4.894 10.045 66.790 1.00 91.19 289 ILE A N 1
ATOM 2344 C CA . ILE A 1 289 ? -45.051 10.749 65.505 1.00 91.19 289 ILE A CA 1
ATOM 2345 C C . ILE A 1 289 ? -43.859 11.669 65.230 1.00 91.19 289 ILE A C 1
ATOM 2347 O O . ILE A 1 289 ? -43.332 11.657 64.115 1.00 91.19 289 ILE A O 1
ATOM 2351 N N . ASP A 1 290 ? -43.414 12.434 66.227 1.00 90.94 290 ASP A N 1
ATOM 2352 C CA . ASP A 1 290 ? -42.269 13.339 66.081 1.00 90.94 290 ASP A CA 1
ATOM 2353 C C . ASP A 1 290 ? -40.971 12.576 65.798 1.00 90.94 290 ASP A C 1
ATOM 2355 O O . ASP A 1 290 ? -40.229 12.930 64.878 1.00 90.94 290 ASP A O 1
ATOM 2359 N N . GLN A 1 291 ? -40.712 11.487 66.530 1.00 88.81 291 GLN A N 1
ATOM 2360 C CA . GLN A 1 291 ? -39.531 10.650 66.303 1.00 88.81 291 GLN A CA 1
ATOM 2361 C C . GLN A 1 291 ? -39.560 9.980 64.926 1.00 88.81 291 GLN A C 1
ATOM 2363 O O . GLN A 1 291 ? -38.562 10.022 64.206 1.00 88.81 291 GLN A O 1
ATOM 2368 N N . LEU A 1 292 ? -40.707 9.425 64.522 1.00 89.00 292 LEU A N 1
ATOM 2369 C CA . LEU A 1 292 ? -40.873 8.806 63.208 1.00 89.00 292 LEU A CA 1
ATOM 2370 C C . LEU A 1 292 ? -40.653 9.833 62.085 1.00 89.00 292 LEU A C 1
ATOM 2372 O O . LEU A 1 292 ? -39.923 9.568 61.130 1.00 89.00 292 LEU A O 1
ATOM 2376 N N . SER A 1 293 ? -41.228 11.029 62.230 1.00 86.88 293 SER A N 1
ATOM 2377 C CA . SER A 1 293 ? -41.075 12.131 61.275 1.00 86.88 293 SER A CA 1
ATOM 2378 C C . SER A 1 293 ? -39.627 12.614 61.175 1.00 86.88 293 SER A C 1
ATOM 2380 O O . SER A 1 293 ? -39.153 12.887 60.072 1.00 86.88 293 SER A O 1
ATOM 2382 N N . TYR A 1 294 ? -38.904 12.685 62.297 1.00 87.94 294 TYR A N 1
ATOM 2383 C CA . TYR A 1 294 ? -37.477 13.012 62.318 1.00 87.94 294 TYR A CA 1
ATOM 2384 C C . TYR A 1 294 ? -36.646 11.966 61.565 1.00 87.94 294 TYR A C 1
ATOM 2386 O O . TYR A 1 294 ? -35.850 12.327 60.699 1.00 87.94 294 TYR A O 1
ATOM 2394 N N . THR A 1 295 ? -36.871 10.674 61.828 1.00 83.12 295 THR A N 1
ATOM 2395 C CA . THR A 1 295 ? -36.158 9.581 61.151 1.00 83.12 295 THR A CA 1
ATOM 2396 C C . THR A 1 295 ? -36.413 9.582 59.643 1.00 83.12 295 THR A C 1
ATOM 2398 O O . THR A 1 295 ? -35.463 9.479 58.871 1.00 83.12 295 THR A O 1
ATOM 2401 N N . PHE A 1 296 ? -37.658 9.775 59.194 1.00 81.94 296 PHE A N 1
ATOM 2402 C CA . PHE A 1 296 ? -37.956 9.878 57.760 1.00 81.94 296 PHE A CA 1
ATOM 2403 C C . PHE A 1 296 ? -37.347 11.120 57.116 1.00 81.94 296 PHE A C 1
ATOM 2405 O O . PHE A 1 296 ? -36.797 11.032 56.021 1.00 81.94 296 PHE A O 1
ATOM 2412 N N . ARG A 1 297 ? -37.402 12.274 57.791 1.00 82.00 297 ARG A N 1
ATOM 2413 C CA . ARG A 1 297 ? -36.783 13.502 57.284 1.00 82.00 297 ARG A CA 1
ATOM 2414 C C . ARG A 1 297 ? -35.268 13.334 57.137 1.00 82.00 297 ARG A C 1
ATOM 2416 O O . ARG A 1 297 ? -34.724 13.763 56.128 1.00 82.00 297 ARG A O 1
ATOM 2423 N N . TYR A 1 298 ? -34.619 12.658 58.083 1.00 79.56 298 TYR A N 1
ATOM 2424 C CA . TYR A 1 298 ? -33.194 12.333 58.016 1.00 79.56 298 TYR A CA 1
ATOM 2425 C C . TYR A 1 298 ? -32.851 11.393 56.848 1.00 79.56 298 TYR A C 1
ATOM 2427 O O . TYR A 1 298 ? -31.866 11.630 56.159 1.00 79.56 298 TYR A O 1
ATOM 2435 N N . ILE A 1 299 ? -33.679 10.372 56.589 1.00 77.75 299 ILE A N 1
ATOM 2436 C CA . ILE A 1 299 ? -33.497 9.426 55.468 1.00 77.75 299 ILE A CA 1
ATOM 2437 C C . ILE A 1 299 ? -33.725 10.091 54.101 1.00 77.75 299 ILE A C 1
ATOM 2439 O O . ILE A 1 299 ? -33.139 9.672 53.116 1.00 77.75 299 ILE A O 1
ATOM 2443 N N . ILE A 1 300 ? -34.596 11.100 54.013 1.00 74.94 300 ILE A N 1
ATOM 2444 C CA . ILE A 1 300 ? -34.874 11.804 52.748 1.00 74.94 300 ILE A CA 1
ATOM 2445 C C . ILE A 1 300 ? -33.824 12.891 52.459 1.00 74.94 300 ILE A C 1
ATOM 2447 O O . ILE A 1 300 ? -33.611 13.246 51.302 1.00 74.94 300 ILE A O 1
ATOM 2451 N N . GLN A 1 301 ? -33.200 13.458 53.496 1.00 71.56 301 GLN A N 1
ATOM 2452 C CA . GLN A 1 301 ? -32.229 14.550 53.358 1.00 71.56 301 GLN A CA 1
ATOM 2453 C C . GLN A 1 301 ? -30.779 14.090 53.131 1.00 71.56 301 GLN A C 1
ATOM 2455 O O . GLN A 1 301 ? -29.972 14.921 52.718 1.00 71.56 301 GLN A O 1
ATOM 2460 N N . ASN A 1 302 ? -30.458 12.816 53.378 1.00 47.22 302 ASN A N 1
ATOM 2461 C CA . ASN A 1 302 ? -29.140 12.202 53.160 1.00 47.22 302 ASN A CA 1
ATOM 2462 C C . ASN A 1 302 ? -29.232 11.045 52.165 1.00 47.22 302 ASN A C 1
ATOM 2464 O O . ASN A 1 302 ? -28.258 10.862 51.401 1.00 47.22 302 ASN A O 1
#

Solvent-accessible surface area (backbone atoms only — not comparable to full-atom values): 16510 Å² total; per-residue (Å²): 116,75,66,63,53,52,53,52,53,51,53,51,37,47,54,52,10,48,52,49,16,49,62,69,42,38,69,59,52,48,50,55,55,47,48,58,57,42,62,76,50,60,87,69,69,94,79,87,70,81,76,63,46,78,45,89,60,64,18,38,29,45,61,44,95,90,51,34,33,31,30,43,31,96,86,73,50,57,31,40,33,56,40,65,53,36,65,68,70,68,60,53,73,66,41,39,35,26,39,33,31,36,73,43,92,49,92,92,47,61,28,32,67,68,47,67,52,25,47,73,86,39,73,49,66,60,58,80,73,36,66,44,67,54,72,66,55,54,48,51,52,49,40,51,48,39,24,51,52,34,32,52,40,33,52,47,42,53,65,29,58,84,66,73,41,74,70,52,41,54,51,24,52,51,51,32,52,52,51,52,53,55,48,54,42,61,32,82,38,72,37,90,88,62,31,39,81,37,37,31,70,78,39,99,59,83,76,50,64,67,59,50,52,44,54,51,48,50,50,51,52,42,53,52,50,48,51,52,51,50,53,53,54,53,50,52,54,53,50,55,50,49,54,49,53,50,51,54,50,51,50,50,52,50,52,50,56,55,61,65,63,44,66,63,57,57,52,50,53,50,52,53,41,52,48,31,53,74,73,65,36,58,70,62,32,53,54,49,51,53,53,53,52,50,52,51,52,53,66,73,76,106

Mean predicted aligned error: 15.69 Å

Secondary structure (DSSP, 8-state):
-HHHHHHHHHHHHHHHHHHHHHHHTHHHHHHHHHHHHHHTTTTS-----S--EE--SPEEEEE-TTS-EEEE-TTS-EEEE-HHHHHHTT--TT-EEEEEEEPPSSTTPPPEEEEEEEETTEE--HHHH--PPPHHHHHHHHHHHHHHHHHHHHHHHHHTGGG--HHHHHHHHHHHHHHHHHHHHT-EEE-TTT--EEEGGGSS-S--HHHHHHHHHHHHHHHHHHHHHHHHHHHHHHHHHHHHHHHHHHHHHHHHHHHHS-HHHHHHHHHHHHHHHHTT-HHHHHHHHHHHHHHHHHHHH-

Radius of gyration: 42.66 Å; Cα contacts (8 Å, |Δi|>4): 296; chains: 1; bounding box: 105×46×119 Å

InterPro domains:
  IPR010559 Signal transduction histidine kinase, internal region [PF06580] (253-300)
  IPR011113 Rho termination factor, RNA-binding domain [PF07497] (58-123)
  IPR011113 Rho termination factor, RNA-binding domain [PS51856] (54-123)
  IPR012340 Nucleic acid-binding, OB-fold [G3DSA:2.40.50.140] (35-128)
  IPR012340 Nucleic acid-binding, OB-fold [SSF50249] (58-123)
  IPR050640 Bacterial two-component sensor kinase systems [PTHR34220] (215-301)

Nearest PDB structures (foldseek):
  2oqk-assembly1_A  TM=5.293E-01  e=2.100E-02  Cryptosporidium parvum Iowa II
  8ppl-assembly1_Iq  TM=5.277E-01  e=4.308E-02  Homo sapiens
  6zp4-assembly1_G  TM=5.068E-01  e=6.550E-02  Homo sapiens
  8s8d-assembly1_i  TM=5.028E-01  e=1.608E-01  Saccharomyces cerevisiae S288C
  6gsm-assembly1_i  TM=4.618E-01  e=8.321E-02  Saccharomyces cerevisiae S288C

Organism: NCBI:txid408170